Protein AF-0000000080771695 (afdb_homodimer)

Foldseek 3Di:
DQEEEEFEEPQFPDLQVVLQVLLCVVCVVVPYHYQYWYAGDVGIDSDDDLVSLVPGQEYEYQYDDDDPPPVSNVVHHYHYDHSVCSVVPVPVVVVVD/DQEEEEFEEPQFPDLQVVLQVLLCVVCVVVPYHYQYWYAGDVGIDSDDDLVSLVPGQEYEYQYDDDDPPPVSCVVHHYDYDHSVCSVVPVPVVVVVD

Organism: Chromobacterium violaceum (strain ATCC 12472 / DSM 30191 / JCM 1249 / CCUG 213 / NBRC 12614 / NCIMB 9131 / NCTC 9757 / MK) (NCBI:txid243365)

Solvent-accessible surface area (backbone atoms only — not comparable to full-atom values): 10270 Å² total; per-residue (Å²): 94,35,35,35,31,40,22,21,35,87,76,17,53,65,64,17,52,49,34,41,52,45,47,40,53,52,28,47,74,73,62,31,49,57,48,59,21,37,44,35,68,92,38,78,40,65,71,76,46,72,67,55,60,69,67,30,71,35,37,37,38,32,30,68,53,92,69,85,73,61,74,80,46,62,88,37,45,36,40,34,34,40,39,63,52,42,68,73,37,43,67,61,53,59,72,52,104,93,36,36,36,31,38,20,21,35,86,76,18,52,67,66,17,52,50,36,41,52,46,46,41,54,52,28,47,74,73,62,30,49,58,47,58,20,35,43,35,69,92,39,77,42,65,72,76,46,73,67,55,60,69,67,30,69,35,36,38,36,33,29,67,52,91,68,86,72,60,74,79,46,60,88,38,45,34,40,34,34,40,40,65,51,43,68,72,36,41,67,63,53,60,72,52,106

Radius of gyration: 16.49 Å; Cα contacts (8 Å, |Δi|>4): 397; chains: 2; bounding box: 30×45×38 Å

Sequence (194 aa):
MKVVAITACPTGIAHTYMAAEKLESTGRRLGHDVKVETQGAIGIENELSSRDIQAADVVLLAVDIAIEGEERFEDKRVVRVPIQNVLKDANAVFALLMKVVAITACPTGIAHTYMAAEKLESTGRRLGHDVKVETQGAIGIENELSSRDIQAADVVLLAVDIAIEGEERFEDKRVVRVPIQNVLKDANAVFALL

InterPro domains:
  IPR003353 Phosphotransferase system, fructose-specific IIB subunit [TIGR00829] (4-88)
  IPR003353 Phosphotransferase system, fructose-specific IIB subunit [cd05569] (3-95)
  IPR003501 Phosphotransferase system, EIIB component, type 2/3 [PF02302] (5-94)
  IPR013011 Phosphotransferase system, EIIB component, type 2 [PS51099] (1-97)
  IPR036095 PTS system IIB component-like superfamily [SSF52794] (2-94)
  IPR050864 Bacterial PTS System Sugar Transport Components [PTHR30505] (2-94)

Nearest PDB structures (foldseek):
  2r48-assembly1_A  TM=9.515E-01  e=1.348E-11  Bacillus subtilis subsp. subtilis str. 168
  2m1z-assembly1_A  TM=9.338E-01  e=6.910E-12  Listeria monocytogenes EGD-e
  5dle-assembly1_D  TM=9.623E-01  e=5.487E-11  Borreliella burgdorferi B31
  2kyr-assembly1_A  TM=9.405E-01  e=2.812E-11  Escherichia coli K-12
  4tn5-assembly1_B  TM=9.540E-01  e=1.827E-10  Escherichia coli K-12

Secondary structure (DSSP, 8-state):
-EEEEEEE-SSSSHHHHHHHHHHHHHHHHHT-EEEEEEEETTEEESPPPHHHHHH-SEEEEEESS--TTGGGGTTS-EEEE-HHHHHHHHHHHHHT-/-EEEEEEE-SSSSHHHHHHHHHHHHHHHHHT-EEEEEEEETTEEESPPPHHHHHH-SEEEEEESS--TTGGGGTTS-EEEE-HHHHHHHHHHHHHT-

pLDDT: mean 97.35, std 1.88, range [91.69, 98.94]

Structure (mmCIF, N/CA/C/O backbone):
data_AF-0000000080771695-model_v1
#
loop_
_entity.id
_entity.type
_entity.pdbx_description
1 polymer 'protein-N(pi)-phosphohistidine--D-fructose phosphotransferase'
#
loop_
_atom_site.group_PDB
_atom_site.id
_atom_site.type_symbol
_atom_site.label_atom_id
_atom_site.label_alt_id
_atom_site.label_comp_id
_atom_site.label_asym_id
_atom_site.label_entity_id
_atom_site.label_seq_id
_atom_site.pdbx_PDB_ins_code
_atom_site.Cartn_x
_atom_site.Cartn_y
_atom_site.Cartn_z
_atom_site.occupancy
_atom_site.B_iso_or_equiv
_atom_site.auth_seq_id
_atom_site.auth_comp_id
_atom_site.auth_asym_id
_atom_site.auth_atom_id
_atom_site.pdbx_PDB_model_num
ATOM 1 N N . MET A 1 1 ? -13.078 -8.188 -8.664 1 96.12 1 MET A N 1
ATOM 2 C CA . MET A 1 1 ? -12.016 -7.262 -9.047 1 96.12 1 MET A CA 1
ATOM 3 C C . MET A 1 1 ? -10.852 -8.008 -9.688 1 96.12 1 MET A C 1
ATOM 5 O O . MET A 1 1 ? -10.758 -9.227 -9.586 1 96.12 1 MET A O 1
ATOM 9 N N . LYS A 1 2 ? -10.07 -7.16 -10.398 1 98.56 2 LYS A N 1
ATOM 10 C CA . LYS A 1 2 ? -8.797 -7.672 -10.906 1 98.56 2 LYS A CA 1
ATOM 11 C C . LYS A 1 2 ? -7.641 -7.266 -10 1 98.56 2 LYS A C 1
ATOM 13 O O . LYS A 1 2 ? -7.355 -6.078 -9.844 1 98.56 2 LYS A O 1
ATOM 18 N N . VAL A 1 3 ? -6.992 -8.32 -9.445 1 98.75 3 VAL A N 1
ATOM 19 C CA . VAL A 1 3 ? -5.898 -8.094 -8.508 1 98.75 3 VAL A CA 1
ATOM 20 C C . VAL A 1 3 ? -4.605 -8.672 -9.078 1 98.75 3 VAL A C 1
ATOM 22 O O . VAL A 1 3 ? -4.57 -9.82 -9.516 1 98.75 3 VAL A O 1
ATOM 25 N N . VAL A 1 4 ? -3.592 -7.863 -9.094 1 98.94 4 VAL A N 1
ATOM 26 C CA . VAL A 1 4 ? -2.26 -8.422 -9.312 1 98.94 4 VAL A CA 1
ATOM 27 C C . VAL A 1 4 ? -1.442 -8.328 -8.023 1 98.94 4 VAL A C 1
ATOM 29 O O . VAL A 1 4 ? -1.598 -7.383 -7.25 1 98.94 4 VAL A O 1
ATOM 32 N N . ALA A 1 5 ? -0.57 -9.367 -7.867 1 98.94 5 ALA A N 1
ATOM 33 C CA . ALA A 1 5 ? 0.145 -9.43 -6.594 1 98.94 5 ALA A CA 1
ATOM 34 C C . ALA A 1 5 ? 1.594 -9.859 -6.797 1 98.94 5 ALA A C 1
ATOM 36 O O . ALA A 1 5 ? 1.914 -10.531 -7.781 1 98.94 5 ALA A O 1
ATOM 37 N N . ILE A 1 6 ? 2.434 -9.383 -5.879 1 98.88 6 ILE A N 1
ATOM 38 C CA . ILE A 1 6 ? 3.777 -9.93 -5.73 1 98.88 6 ILE A CA 1
ATOM 39 C C . ILE A 1 6 ? 3.936 -10.539 -4.34 1 98.88 6 ILE A C 1
ATOM 41 O O . ILE A 1 6 ? 3.51 -9.953 -3.344 1 98.88 6 ILE A O 1
ATOM 45 N N . THR A 1 7 ? 4.48 -11.734 -4.301 1 98.81 7 THR A N 1
ATOM 46 C CA . THR A 1 7 ? 4.859 -12.352 -3.033 1 98.81 7 THR A CA 1
ATOM 47 C C . THR A 1 7 ? 6.367 -12.562 -2.965 1 98.81 7 THR A C 1
ATOM 49 O O . THR A 1 7 ? 6.988 -12.961 -3.951 1 98.81 7 THR A O 1
ATOM 52 N N . ALA A 1 8 ? 6.949 -12.203 -1.873 1 98.19 8 ALA A N 1
ATOM 53 C CA . ALA A 1 8 ? 8.391 -12.336 -1.681 1 98.19 8 ALA A CA 1
ATOM 54 C C . ALA A 1 8 ? 8.742 -12.422 -0.198 1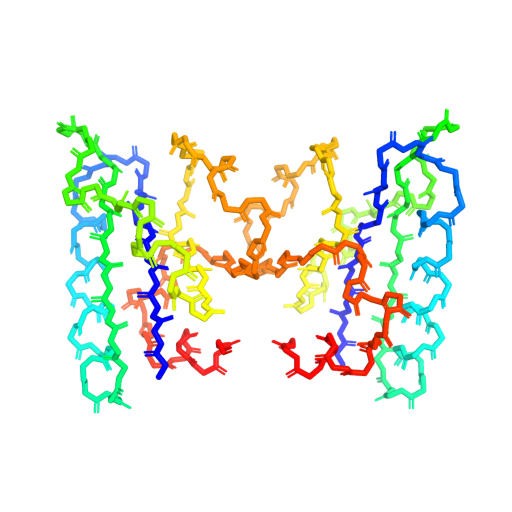 98.19 8 ALA A C 1
ATOM 56 O O . ALA A 1 8 ? 8.453 -11.5 0.57 1 98.19 8 ALA A O 1
ATOM 57 N N . CYS A 1 9 ? 9.391 -13.492 0.195 1 96.88 9 CYS A N 1
ATOM 58 C CA . CYS A 1 9 ? 9.875 -13.617 1.563 1 96.88 9 CYS A CA 1
ATOM 59 C C . CYS A 1 9 ? 11.398 -13.555 1.606 1 96.88 9 CYS A C 1
ATOM 61 O O . CYS A 1 9 ? 12.062 -13.672 0.573 1 96.88 9 CYS A O 1
ATOM 63 N N . PRO A 1 10 ? 11.969 -13.438 2.781 1 94 10 PRO A N 1
ATOM 64 C CA . PRO A 1 10 ? 13.414 -13.234 2.887 1 94 10 PRO A CA 1
ATOM 65 C C . PRO A 1 10 ? 14.211 -14.414 2.34 1 94 10 PRO A C 1
ATOM 67 O O . PRO A 1 10 ? 15.258 -14.227 1.706 1 94 10 PRO A O 1
ATOM 70 N N . THR A 1 11 ? 13.695 -15.57 2.531 1 94.38 11 THR A N 1
ATOM 71 C CA . THR A 1 11 ? 14.461 -16.734 2.105 1 94.38 11 THR A CA 1
ATOM 72 C C . THR A 1 11 ? 14.102 -17.141 0.678 1 94.38 11 THR A C 1
ATOM 74 O O . THR A 1 11 ? 14.805 -17.922 0.046 1 94.38 11 THR A O 1
ATOM 77 N N . GLY A 1 12 ? 13.062 -16.594 0.202 1 92.12 12 GLY A N 1
ATOM 78 C CA . GLY A 1 12 ? 12.633 -16.812 -1.17 1 92.12 12 GLY A CA 1
ATOM 79 C C . GLY A 1 12 ? 12.227 -18.234 -1.457 1 92.12 12 GLY A C 1
ATOM 80 O O . GLY A 1 12 ? 12.273 -18.688 -2.604 1 92.12 12 GLY A O 1
ATOM 81 N N . ILE A 1 13 ? 11.727 -18.984 -0.527 1 92.81 13 ILE A N 1
ATOM 82 C CA . ILE A 1 13 ? 11.445 -20.406 -0.741 1 92.81 13 ILE A CA 1
ATOM 83 C C . ILE A 1 13 ? 9.977 -20.703 -0.428 1 92.81 13 ILE A C 1
ATOM 85 O O . ILE A 1 13 ? 9.102 -20.5 -1.275 1 92.81 13 ILE A O 1
ATOM 89 N N . ALA A 1 14 ? 9.664 -21.094 0.784 1 94.62 14 ALA A N 1
ATOM 90 C CA . ALA A 1 14 ? 8.383 -21.703 1.127 1 94.62 14 ALA A CA 1
ATOM 91 C C . ALA A 1 14 ? 7.281 -20.656 1.245 1 94.62 14 ALA A C 1
ATOM 93 O O . ALA A 1 14 ? 6.254 -20.75 0.569 1 94.62 14 ALA A O 1
ATOM 94 N N . HIS A 1 15 ? 7.488 -19.578 1.957 1 97.62 15 HIS A N 1
ATOM 95 C CA . HIS A 1 15 ? 6.406 -18.641 2.24 1 97.62 15 HIS A CA 1
ATOM 96 C C . HIS A 1 15 ? 6.004 -17.875 0.989 1 97.62 15 HIS A C 1
ATOM 98 O O . HIS A 1 15 ? 4.832 -17.531 0.815 1 97.62 15 HIS A O 1
ATOM 104 N N . THR A 1 16 ? 7.031 -17.641 0.092 1 98.19 16 THR A N 1
ATOM 105 C CA . THR A 1 16 ? 6.762 -16.969 -1.171 1 98.19 16 THR A CA 1
ATOM 106 C C . THR A 1 16 ? 5.723 -17.734 -1.984 1 98.19 16 THR A C 1
ATOM 108 O O . THR A 1 16 ? 4.703 -17.156 -2.387 1 98.19 16 THR A O 1
ATOM 111 N N . TYR A 1 17 ? 5.887 -19.016 -2.062 1 97.81 17 TYR A N 1
ATOM 112 C CA . TYR A 1 17 ? 5.039 -19.828 -2.92 1 97.81 17 TYR A CA 1
ATOM 113 C C . TYR A 1 17 ? 3.734 -20.188 -2.217 1 97.81 17 TYR A C 1
ATOM 115 O O . TYR A 1 17 ? 2.676 -20.25 -2.848 1 97.81 17 TYR A O 1
ATOM 123 N N . MET A 1 18 ? 3.826 -20.328 -0.95 1 98.44 18 MET A N 1
ATOM 124 C CA . MET A 1 18 ? 2.623 -20.594 -0.168 1 98.44 18 MET A CA 1
ATOM 125 C C . MET A 1 18 ? 1.66 -19.422 -0.218 1 98.44 18 MET A C 1
ATOM 127 O O . MET A 1 18 ? 0.453 -19.594 -0.383 1 98.44 18 MET A O 1
ATOM 131 N N . ALA A 1 19 ? 2.232 -18.297 -0.052 1 98.69 19 ALA A N 1
ATOM 132 C CA . ALA A 1 19 ? 1.397 -17.109 -0.092 1 98.69 19 ALA A CA 1
ATOM 133 C C . ALA A 1 19 ? 0.759 -16.922 -1.466 1 98.69 19 ALA A C 1
ATOM 135 O O . ALA A 1 19 ? -0.414 -16.562 -1.57 1 98.69 19 ALA A O 1
ATOM 136 N N . ALA A 1 20 ? 1.511 -17.203 -2.506 1 98.62 20 ALA A N 1
ATOM 137 C CA . ALA A 1 20 ? 0.976 -17.109 -3.861 1 98.62 20 ALA A CA 1
ATOM 138 C C . ALA A 1 20 ? -0.215 -18.031 -4.055 1 98.62 20 ALA A C 1
ATOM 140 O O . ALA A 1 20 ? -1.272 -17.609 -4.527 1 98.62 20 ALA A O 1
ATOM 141 N N . GLU A 1 21 ? -0.066 -19.234 -3.639 1 98.56 21 GLU A N 1
ATOM 142 C CA . GLU A 1 21 ? -1.133 -20.219 -3.768 1 98.56 21 GLU A CA 1
ATOM 143 C C . GLU A 1 21 ? -2.365 -19.812 -2.967 1 98.56 21 GLU A C 1
ATOM 145 O O . GLU A 1 21 ? -3.492 -19.906 -3.455 1 98.56 21 GLU A O 1
ATOM 150 N N . LYS A 1 22 ? -2.078 -19.344 -1.822 1 98.75 22 LYS A N 1
ATOM 151 C CA . LYS A 1 22 ? -3.17 -18.953 -0.941 1 98.75 22 LYS A CA 1
ATOM 152 C C . LYS A 1 22 ? -3.928 -17.75 -1.515 1 98.75 22 LYS A C 1
ATOM 154 O O . LYS A 1 22 ? -5.156 -17.703 -1.463 1 98.75 22 LYS A O 1
ATOM 159 N N . LEU A 1 23 ? -3.268 -16.781 -2.064 1 98.81 23 LEU A N 1
ATOM 160 C CA . LEU A 1 23 ? -3.914 -15.633 -2.682 1 98.81 23 LEU A CA 1
ATOM 161 C C . LEU A 1 23 ? -4.746 -16.062 -3.887 1 98.81 23 LEU A C 1
ATOM 163 O O . LEU A 1 23 ? -5.883 -15.609 -4.055 1 98.81 23 LEU A O 1
ATOM 167 N N . GLU A 1 24 ? -4.191 -16.922 -4.68 1 98.69 24 GLU A N 1
ATOM 168 C CA . GLU A 1 24 ? -4.902 -17.359 -5.879 1 98.69 24 GLU A CA 1
ATOM 169 C C . GLU A 1 24 ? -6.152 -18.172 -5.52 1 98.69 24 GLU A C 1
ATOM 171 O O . GLU A 1 24 ? -7.23 -17.906 -6.059 1 98.69 24 GLU A O 1
ATOM 176 N N . SER A 1 25 ? -6.004 -19.047 -4.625 1 98.62 25 SER A N 1
ATOM 177 C CA . SER A 1 25 ? -7.133 -19.891 -4.258 1 98.62 25 SER A CA 1
ATOM 178 C C . SER A 1 25 ? -8.227 -19.094 -3.561 1 98.62 25 SER A C 1
ATOM 180 O O . SER A 1 25 ? -9.406 -19.219 -3.9 1 98.62 25 SER A O 1
ATOM 182 N N . THR A 1 26 ? -7.816 -18.266 -2.594 1 98.75 26 THR A N 1
ATOM 183 C CA . THR A 1 26 ? -8.789 -17.469 -1.871 1 98.75 26 THR A CA 1
ATOM 184 C C . THR A 1 26 ? -9.445 -16.438 -2.801 1 98.75 26 THR A C 1
ATOM 186 O O . THR A 1 26 ? -10.656 -16.234 -2.75 1 98.75 26 THR A O 1
ATOM 189 N N . GLY A 1 27 ? -8.617 -15.781 -3.656 1 98.56 27 GLY A N 1
ATOM 190 C CA . GLY A 1 27 ? -9.164 -14.836 -4.617 1 98.56 27 GLY A CA 1
ATOM 191 C C . GLY A 1 27 ? -10.219 -15.445 -5.52 1 98.56 27 GLY A C 1
ATOM 192 O O . GLY A 1 27 ? -11.297 -14.867 -5.711 1 98.56 27 GLY A O 1
ATOM 193 N N . ARG A 1 28 ? -9.906 -16.641 -5.949 1 98.06 28 ARG A N 1
ATOM 194 C CA . ARG A 1 28 ? -10.859 -17.359 -6.797 1 98.06 28 ARG A CA 1
ATOM 195 C C . ARG A 1 28 ? -12.156 -17.641 -6.043 1 98.06 28 ARG A C 1
ATOM 197 O O . ARG A 1 28 ? -13.242 -17.422 -6.566 1 98.06 28 ARG A O 1
ATOM 204 N N . ARG A 1 29 ? -12.047 -18.047 -4.898 1 98.44 29 ARG A N 1
ATOM 205 C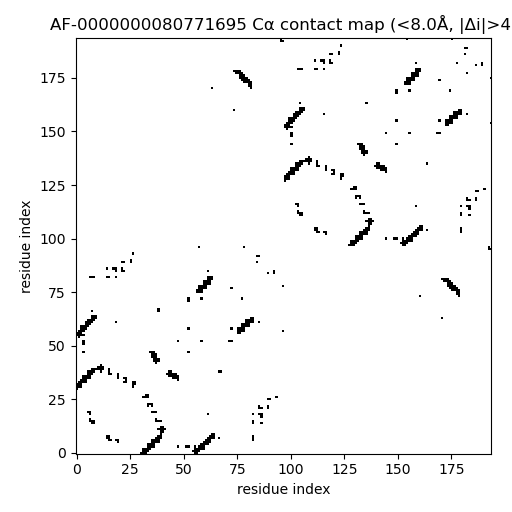 CA . ARG A 1 29 ? -13.203 -18.375 -4.074 1 98.44 29 ARG A CA 1
ATOM 206 C C . ARG A 1 29 ? -14.078 -17.141 -3.842 1 98.44 29 ARG A C 1
ATOM 208 O O . ARG A 1 29 ? -15.305 -17.25 -3.803 1 98.44 29 ARG A O 1
ATOM 215 N N . LEU A 1 30 ? -13.445 -16.062 -3.719 1 98.38 30 LEU A N 1
ATOM 216 C CA . LEU A 1 30 ? -14.148 -14.82 -3.426 1 98.38 30 LEU A CA 1
ATOM 217 C C . LEU A 1 30 ? -14.641 -14.164 -4.707 1 98.38 30 LEU A C 1
ATOM 219 O O . LEU A 1 30 ? -15.297 -13.117 -4.664 1 98.38 30 LEU A O 1
ATOM 223 N N . GLY A 1 31 ? -14.266 -14.68 -5.82 1 98.31 31 GLY A N 1
ATOM 224 C CA . GLY A 1 31 ? -14.75 -14.188 -7.098 1 98.31 31 GLY A CA 1
ATOM 225 C C . GLY A 1 31 ? -13.844 -13.133 -7.715 1 98.31 31 GLY A C 1
ATOM 226 O O . GLY A 1 31 ? -14.289 -12.336 -8.539 1 98.31 31 GLY A O 1
ATOM 227 N N . HIS A 1 32 ? -12.594 -13.109 -7.34 1 98.62 32 HIS A N 1
ATOM 228 C CA . HIS A 1 32 ? -11.633 -12.164 -7.902 1 98.62 32 HIS A CA 1
ATOM 229 C C . HIS A 1 32 ? -10.766 -12.836 -8.961 1 98.62 32 HIS A C 1
ATOM 231 O O . HIS A 1 32 ? -10.555 -14.055 -8.922 1 98.62 32 HIS A O 1
ATOM 237 N N . ASP A 1 33 ? -10.359 -12.023 -9.898 1 98.5 33 ASP A N 1
ATOM 238 C CA . ASP A 1 33 ? -9.297 -12.438 -10.812 1 98.5 33 ASP A CA 1
ATOM 239 C C . ASP A 1 33 ? -7.926 -12.062 -10.258 1 98.5 33 ASP A C 1
ATOM 241 O O . ASP A 1 33 ? -7.594 -10.875 -10.18 1 98.5 33 ASP A O 1
ATOM 245 N N . VAL A 1 34 ? -7.109 -13.094 -9.883 1 98.75 34 VAL A N 1
ATOM 246 C CA . VAL A 1 34 ? -5.855 -12.82 -9.188 1 98.75 34 VAL A CA 1
ATOM 247 C C . VAL A 1 34 ? -4.688 -13.391 -9.984 1 98.75 34 VAL A C 1
ATOM 249 O O . VAL A 1 34 ? -4.703 -14.562 -10.367 1 98.75 34 VAL A O 1
ATOM 252 N N . LYS A 1 35 ? -3.697 -12.586 -10.266 1 98.88 35 LYS A N 1
ATOM 253 C CA . LYS A 1 35 ? -2.422 -13.023 -10.828 1 98.88 35 LYS A CA 1
ATOM 254 C C . LYS A 1 35 ? -1.265 -12.672 -9.891 1 98.88 35 LYS A C 1
ATOM 256 O O . LYS A 1 35 ? -1.141 -11.523 -9.453 1 98.88 35 LYS A O 1
ATOM 261 N N . VAL A 1 36 ? -0.449 -13.711 -9.664 1 98.88 36 VAL A N 1
ATOM 262 C CA . VAL A 1 36 ? 0.592 -13.492 -8.664 1 98.88 36 VAL A CA 1
ATOM 263 C C . VAL A 1 36 ? 1.967 -13.695 -9.305 1 98.88 36 VAL A C 1
ATOM 265 O O . VAL A 1 36 ? 2.248 -14.758 -9.859 1 98.88 36 VAL A O 1
ATOM 268 N N . GLU A 1 37 ? 2.781 -12.68 -9.289 1 98.88 37 GLU A N 1
ATOM 269 C CA . GLU A 1 37 ? 4.215 -12.766 -9.547 1 98.88 37 GLU A CA 1
ATOM 270 C C . GLU A 1 37 ? 4.98 -13.125 -8.273 1 98.88 37 GLU A C 1
ATOM 272 O O . GLU A 1 37 ? 4.777 -12.516 -7.227 1 98.88 37 GLU A O 1
ATOM 277 N N . THR A 1 38 ? 5.871 -14.141 -8.328 1 98.62 38 THR A N 1
ATOM 278 C CA . THR A 1 38 ? 6.691 -14.5 -7.176 1 98.62 38 THR A CA 1
ATOM 279 C C . THR A 1 38 ? 8.133 -14.047 -7.379 1 98.62 38 THR A C 1
ATOM 281 O O . THR A 1 38 ? 8.672 -14.141 -8.484 1 98.62 38 THR A O 1
ATOM 284 N N . GLN A 1 39 ? 8.742 -13.516 -6.391 1 98.19 39 GLN A N 1
ATOM 285 C CA . GLN A 1 39 ? 10.164 -13.195 -6.387 1 98.19 39 GLN A CA 1
ATOM 286 C C . GLN A 1 39 ? 10.883 -13.906 -5.242 1 98.19 39 GLN A C 1
ATOM 288 O O . GLN A 1 39 ? 10.656 -13.594 -4.07 1 98.19 39 GLN A O 1
ATOM 293 N N . GLY A 1 40 ? 11.703 -14.844 -5.594 1 95.12 40 GLY A N 1
ATOM 294 C CA . GLY A 1 40 ? 12.367 -15.656 -4.586 1 95.12 40 GLY A CA 1
ATOM 295 C C . GLY A 1 40 ? 13.734 -16.141 -5.023 1 95.12 40 GLY A C 1
ATOM 296 O O . GLY A 1 40 ? 14.422 -15.477 -5.793 1 95.12 40 GLY A O 1
ATOM 297 N N . ALA A 1 41 ? 14.109 -17.234 -4.414 1 92.88 41 ALA A N 1
ATOM 298 C CA . ALA A 1 41 ? 15.453 -17.781 -4.578 1 92.88 41 ALA A CA 1
ATOM 299 C C . ALA A 1 41 ? 15.727 -18.141 -6.031 1 92.88 41 ALA A C 1
ATOM 301 O O . ALA A 1 41 ? 16.859 -18.047 -6.5 1 92.88 41 ALA A O 1
ATOM 302 N N . ILE A 1 42 ? 14.781 -18.547 -6.734 1 92.56 42 ILE A N 1
ATOM 303 C CA . ILE A 1 42 ? 14.953 -18.969 -8.117 1 92.56 42 ILE A CA 1
ATOM 304 C C . ILE A 1 42 ? 14.781 -17.766 -9.055 1 92.56 42 ILE A C 1
ATOM 306 O O . ILE A 1 42 ? 14.891 -17.906 -10.273 1 92.56 42 ILE A O 1
ATOM 310 N N . GLY A 1 43 ? 14.5 -16.625 -8.508 1 96.12 43 GLY A N 1
ATOM 311 C CA . GLY A 1 43 ? 14.281 -15.43 -9.312 1 96.12 43 GLY A CA 1
ATOM 312 C C . GLY A 1 43 ? 12.82 -15.047 -9.43 1 96.12 43 GLY A C 1
ATOM 313 O O . GLY A 1 43 ? 12.039 -15.266 -8.5 1 96.12 43 GLY A O 1
ATOM 314 N N . ILE A 1 44 ? 12.5 -14.344 -10.547 1 97.69 44 ILE A N 1
ATOM 315 C CA . ILE A 1 44 ? 11.133 -13.898 -10.797 1 97.69 44 ILE A CA 1
ATOM 316 C C . ILE A 1 44 ? 10.383 -14.953 -11.602 1 97.69 44 ILE A C 1
ATOM 318 O O . ILE A 1 44 ? 10.852 -15.383 -12.656 1 97.69 44 ILE A O 1
ATOM 322 N N . GLU A 1 45 ? 9.273 -15.391 -11.07 1 97.81 45 GLU A N 1
ATOM 323 C CA . GLU A 1 45 ? 8.406 -16.312 -11.789 1 97.81 45 GLU A CA 1
ATOM 324 C C . GLU A 1 45 ? 7.012 -15.727 -11.984 1 97.81 45 GLU A C 1
ATOM 326 O O . GLU A 1 45 ? 6.527 -14.969 -11.133 1 97.81 45 GLU A O 1
ATOM 331 N N . ASN A 1 46 ? 6.293 -16.094 -13.133 1 98.19 46 ASN A N 1
ATOM 332 C CA . ASN A 1 46 ? 4.965 -15.609 -13.492 1 98.19 46 ASN A CA 1
ATOM 333 C C . ASN A 1 46 ? 4.918 -14.078 -13.516 1 98.19 46 ASN A C 1
ATOM 335 O O . ASN A 1 46 ? 4.012 -13.477 -12.938 1 98.19 46 ASN A O 1
ATOM 339 N N . GLU A 1 47 ? 5.926 -13.523 -14.125 1 98.56 47 GLU A N 1
ATOM 340 C CA . GLU A 1 47 ? 6.07 -12.07 -14.172 1 98.56 47 GLU A CA 1
ATOM 341 C C . GLU A 1 47 ? 4.809 -11.406 -14.719 1 98.56 47 GLU A C 1
ATOM 343 O O . GLU A 1 47 ? 4.254 -11.844 -15.727 1 98.56 47 GLU A O 1
ATOM 348 N N . LEU A 1 48 ? 4.363 -10.359 -14.016 1 98.75 48 LEU A N 1
ATOM 349 C CA . LEU A 1 48 ? 3.195 -9.594 -14.445 1 98.75 48 LEU A CA 1
ATOM 350 C C . LEU A 1 48 ? 3.506 -8.789 -15.703 1 98.75 48 LEU A C 1
ATOM 352 O O . LEU A 1 48 ? 4.527 -8.102 -15.766 1 98.75 48 LEU A O 1
ATOM 356 N N . SER A 1 49 ? 2.625 -8.875 -16.656 1 98.44 49 SER A N 1
ATOM 357 C CA . SER A 1 49 ? 2.787 -8.07 -17.859 1 98.44 49 SER A CA 1
ATOM 358 C C . SER A 1 49 ? 2.246 -6.66 -17.656 1 98.44 49 SER A C 1
ATOM 360 O O . SER A 1 49 ? 1.482 -6.406 -16.734 1 98.44 49 SER A O 1
ATOM 362 N N . SER A 1 50 ? 2.693 -5.789 -18.594 1 98 50 SER A N 1
ATOM 363 C CA . SER A 1 50 ? 2.15 -4.438 -18.562 1 98 50 SER A CA 1
ATOM 364 C C . SER A 1 50 ? 0.633 -4.445 -18.719 1 98 50 SER A C 1
ATOM 366 O O . SER A 1 50 ? -0.059 -3.619 -18.109 1 98 50 SER A O 1
ATOM 368 N N . ARG A 1 51 ? 0.088 -5.348 -19.5 1 98.38 51 ARG A N 1
ATOM 369 C CA . ARG A 1 51 ? -1.353 -5.473 -19.703 1 98.38 51 ARG A CA 1
ATOM 370 C C . ARG A 1 51 ? -2.045 -5.883 -18.406 1 98.38 51 ARG A C 1
ATOM 372 O O . ARG A 1 51 ? -3.096 -5.344 -18.047 1 98.38 51 ARG A O 1
ATOM 379 N N . ASP A 1 52 ? -1.474 -6.828 -17.672 1 98.44 52 ASP A N 1
ATOM 380 C CA . ASP A 1 52 ? -2.018 -7.25 -16.391 1 98.44 52 ASP A CA 1
ATOM 381 C C . ASP A 1 52 ? -2.111 -6.074 -15.422 1 98.44 52 ASP A C 1
ATOM 383 O O . ASP A 1 52 ? -3.148 -5.859 -14.789 1 98.44 52 ASP A O 1
ATOM 387 N N . ILE A 1 53 ? -1.009 -5.344 -15.312 1 98.56 53 ILE A N 1
ATOM 388 C CA . ILE A 1 53 ? -0.887 -4.25 -14.359 1 98.56 53 ILE A CA 1
ATOM 389 C C . ILE A 1 53 ? -1.872 -3.141 -14.719 1 98.56 53 ILE A C 1
ATOM 391 O O . ILE A 1 53 ? -2.564 -2.611 -13.844 1 98.56 53 ILE A O 1
ATOM 395 N N . GLN A 1 54 ? -1.968 -2.854 -16 1 97.88 54 GLN A N 1
ATOM 396 C CA . GLN A 1 54 ? -2.877 -1.801 -16.438 1 97.88 54 GLN A CA 1
ATOM 397 C C . GLN A 1 54 ? -4.328 -2.17 -16.156 1 97.88 54 GLN A C 1
ATOM 399 O O . GLN A 1 54 ? -5.129 -1.312 -15.766 1 97.88 54 GLN A O 1
ATOM 404 N N . ALA A 1 55 ? -4.68 -3.371 -16.297 1 98.19 55 ALA A N 1
ATOM 405 C CA . ALA A 1 55 ? -6.055 -3.836 -16.141 1 98.19 55 ALA A CA 1
ATOM 406 C C . ALA A 1 55 ? -6.41 -4.023 -14.672 1 98.19 55 ALA A C 1
ATOM 408 O O . ALA A 1 55 ? -7.586 -4.16 -14.328 1 98.19 55 ALA A O 1
ATOM 409 N N . ALA A 1 56 ? -5.422 -4.07 -13.812 1 98.5 56 ALA A N 1
ATOM 410 C CA . ALA A 1 56 ? -5.648 -4.383 -12.406 1 98.5 56 ALA A CA 1
ATOM 411 C C . ALA A 1 56 ? -6.34 -3.227 -11.695 1 98.5 56 ALA A C 1
ATOM 413 O O . ALA A 1 56 ? -6.016 -2.061 -11.93 1 98.5 56 ALA A O 1
ATOM 414 N N . ASP A 1 57 ? -7.262 -3.592 -10.797 1 98 57 ASP A N 1
ATOM 415 C CA . ASP A 1 57 ? -7.906 -2.615 -9.922 1 98 57 ASP A CA 1
ATOM 416 C C . ASP A 1 57 ? -7 -2.248 -8.75 1 98 57 ASP A C 1
ATOM 418 O O . ASP A 1 57 ? -7.062 -1.128 -8.234 1 98 57 ASP A O 1
ATOM 422 N N . VAL A 1 58 ? -6.223 -3.182 -8.359 1 98.38 58 VAL A N 1
ATOM 423 C CA . VAL A 1 58 ? -5.352 -2.986 -7.203 1 98.38 58 VAL A CA 1
ATOM 424 C C . VAL A 1 58 ? -4.121 -3.883 -7.328 1 98.38 58 VAL A C 1
ATOM 426 O O . VAL A 1 58 ? -4.199 -4.98 -7.887 1 98.38 58 VAL A O 1
ATOM 429 N N . VAL A 1 59 ? -2.996 -3.361 -6.82 1 98.81 59 VAL A N 1
ATOM 430 C CA . VAL A 1 59 ? -1.766 -4.133 -6.668 1 98.81 59 VAL A CA 1
ATOM 431 C C . VAL A 1 59 ? -1.574 -4.512 -5.203 1 98.81 59 VAL A C 1
ATOM 433 O O . VAL A 1 59 ? -1.59 -3.648 -4.324 1 98.81 59 VAL A O 1
ATOM 436 N N . LEU A 1 60 ? -1.445 -5.801 -4.957 1 98.88 60 LEU A N 1
ATOM 437 C CA . LEU A 1 60 ? -1.177 -6.289 -3.611 1 98.88 60 LEU A CA 1
ATOM 438 C C . LEU A 1 60 ? 0.272 -6.746 -3.479 1 98.88 60 LEU A C 1
ATOM 440 O O . LEU A 1 60 ? 0.688 -7.707 -4.133 1 98.88 60 LEU A O 1
ATOM 444 N N . LEU A 1 61 ? 0.99 -6.016 -2.688 1 98.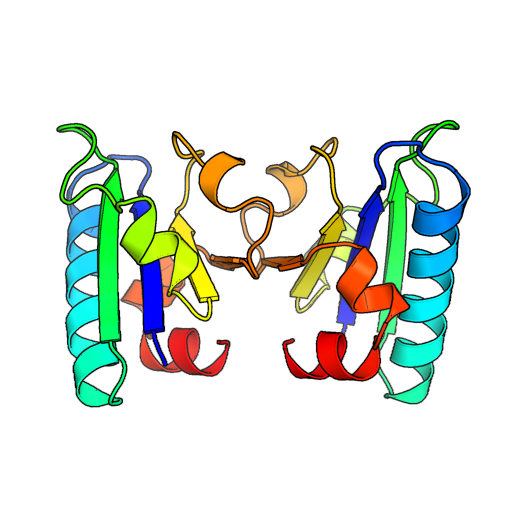69 61 LEU A N 1
ATOM 445 C CA . LEU A 1 61 ? 2.346 -6.449 -2.365 1 98.69 61 LEU A CA 1
ATOM 446 C C . LEU A 1 61 ? 2.383 -7.16 -1.017 1 98.69 61 LEU A C 1
ATOM 448 O O . LEU A 1 61 ? 2.361 -6.512 0.032 1 98.69 61 LEU A O 1
ATOM 452 N N . ALA A 1 62 ? 2.43 -8.484 -1.083 1 98.62 62 ALA A N 1
ATOM 453 C CA . ALA A 1 62 ? 2.617 -9.312 0.107 1 98.62 62 ALA A CA 1
ATOM 454 C C . ALA A 1 62 ? 4.078 -9.727 0.261 1 98.62 62 ALA A C 1
ATOM 456 O O . ALA A 1 62 ? 4.449 -10.852 -0.1 1 98.62 62 ALA A O 1
ATOM 457 N N . VAL A 1 63 ? 4.84 -8.852 0.844 1 98.06 63 VAL A N 1
ATOM 458 C CA . VAL A 1 63 ? 6.289 -9.008 0.749 1 98.06 63 VAL A CA 1
ATOM 459 C C . VAL A 1 63 ? 6.938 -8.617 2.074 1 98.06 63 VAL A C 1
ATOM 461 O O . VAL A 1 63 ? 6.434 -7.75 2.789 1 98.06 63 VAL A O 1
ATOM 464 N N . ASP A 1 64 ? 8.07 -9.258 2.297 1 95.88 64 ASP A N 1
ATOM 465 C CA . ASP A 1 64 ? 8.836 -8.945 3.498 1 95.88 64 ASP A CA 1
ATOM 466 C C . ASP A 1 64 ? 10.195 -8.344 3.139 1 95.88 64 ASP A C 1
ATOM 468 O O . ASP A 1 64 ? 11 -8.031 4.023 1 95.88 64 ASP A O 1
ATOM 472 N N . ILE A 1 65 ? 10.461 -8.203 1.842 1 94.31 65 ILE A N 1
ATOM 473 C CA . ILE A 1 65 ? 11.711 -7.645 1.354 1 94.31 65 ILE A CA 1
ATOM 474 C C . ILE A 1 65 ? 11.438 -6.715 0.173 1 94.31 65 ILE A C 1
ATOM 476 O O . ILE A 1 65 ? 10.344 -6.723 -0.389 1 94.31 65 ILE A O 1
ATOM 480 N N . ALA A 1 66 ? 12.469 -5.949 -0.131 1 92.81 66 ALA A N 1
ATOM 481 C CA . ALA A 1 66 ? 12.344 -5.117 -1.325 1 92.81 66 ALA A CA 1
ATOM 482 C C . ALA A 1 66 ? 12.195 -5.973 -2.578 1 92.81 66 ALA A C 1
ATOM 484 O O . ALA A 1 66 ? 12.828 -7.023 -2.701 1 92.81 66 ALA A O 1
ATOM 485 N N . ILE A 1 67 ? 11.344 -5.438 -3.453 1 95.31 67 ILE A N 1
ATOM 486 C CA . ILE A 1 67 ? 11.117 -6.215 -4.668 1 95.31 67 ILE A CA 1
ATOM 487 C C . ILE A 1 67 ? 11.688 -5.465 -5.871 1 95.31 67 ILE A C 1
ATOM 489 O O . ILE A 1 67 ? 11.891 -4.25 -5.812 1 95.31 67 ILE A O 1
ATOM 493 N N . GLU A 1 68 ? 11.953 -6.285 -6.867 1 95.88 68 GLU A N 1
ATOM 494 C CA . GLU A 1 68 ? 12.375 -5.711 -8.141 1 95.88 68 GLU A CA 1
ATOM 495 C C . GLU A 1 68 ? 11.18 -5.223 -8.953 1 95.88 68 GLU A C 1
ATOM 497 O O . GLU A 1 68 ? 10.141 -5.883 -8.992 1 95.88 68 GLU A O 1
ATOM 502 N N . GLY A 1 69 ? 11.375 -4.055 -9.602 1 96.31 69 GLY A N 1
ATOM 503 C CA . GLY A 1 69 ? 10.391 -3.578 -10.562 1 96.31 69 GLY A CA 1
ATOM 504 C C . GLY A 1 69 ? 9.172 -2.947 -9.906 1 96.31 69 GLY A C 1
ATOM 505 O O . GLY A 1 69 ? 8.078 -2.975 -10.469 1 96.31 69 GLY A O 1
ATOM 506 N N . GLU A 1 70 ? 9.312 -2.471 -8.68 1 95.81 70 GLU A N 1
ATOM 507 C CA . GLU A 1 70 ? 8.172 -1.872 -7.988 1 95.81 70 GLU A CA 1
ATOM 508 C C . GLU A 1 70 ? 7.695 -0.612 -8.711 1 95.81 70 GLU A C 1
ATOM 510 O O . GLU A 1 70 ? 6.531 -0.226 -8.586 1 95.81 70 GLU A O 1
ATOM 515 N N . GLU A 1 71 ? 8.555 0.038 -9.469 1 94.12 71 GLU A N 1
ATOM 516 C CA . GLU A 1 71 ? 8.234 1.271 -10.188 1 94.12 71 GLU A CA 1
ATOM 517 C C . GLU A 1 71 ? 7.121 1.044 -11.211 1 94.12 71 GLU A C 1
ATOM 519 O O . GLU A 1 71 ? 6.469 1.995 -11.641 1 94.12 71 GLU A O 1
ATOM 524 N N . ARG A 1 72 ? 6.859 -0.187 -11.555 1 96.81 72 ARG A N 1
ATOM 525 C CA . ARG A 1 72 ? 5.816 -0.523 -12.523 1 96.81 72 ARG A CA 1
ATOM 526 C C . ARG A 1 72 ? 4.434 -0.198 -11.969 1 96.81 72 ARG A C 1
ATOM 528 O O . ARG A 1 72 ? 3.463 -0.115 -12.727 1 96.81 72 ARG A O 1
ATOM 535 N N . PHE A 1 73 ? 4.387 0.05 -10.641 1 97.44 73 PHE A N 1
ATOM 536 C CA . PHE A 1 73 ? 3.082 0.195 -10.008 1 97.44 73 PHE A CA 1
ATOM 537 C C . PHE 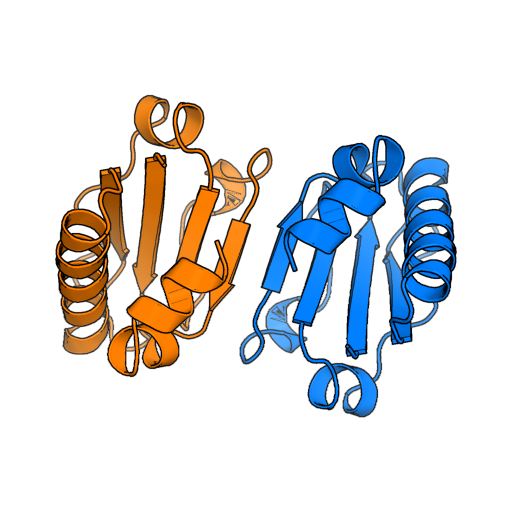A 1 73 ? 2.842 1.64 -9.586 1 97.44 73 PHE A C 1
ATOM 539 O O . PHE A 1 73 ? 1.943 1.919 -8.789 1 97.44 73 PHE A O 1
ATOM 546 N N . GLU A 1 74 ? 3.631 2.568 -10.047 1 92.81 74 GLU A N 1
ATOM 547 C CA . GLU A 1 74 ? 3.648 3.934 -9.531 1 92.81 74 GLU A CA 1
ATOM 548 C C . GLU A 1 74 ? 2.303 4.621 -9.75 1 92.81 74 GLU A C 1
ATOM 550 O O . GLU A 1 74 ? 1.907 5.484 -8.969 1 92.81 74 GLU A O 1
ATOM 555 N N . ASP A 1 75 ? 1.547 4.203 -10.766 1 93.56 75 ASP A N 1
ATOM 556 C CA . ASP A 1 75 ? 0.291 4.875 -11.086 1 93.56 75 ASP A CA 1
ATOM 557 C C . ASP A 1 75 ? -0.905 4.074 -10.578 1 93.56 75 ASP A C 1
ATOM 559 O O . ASP A 1 75 ? -2.043 4.324 -10.984 1 93.56 75 ASP A O 1
ATOM 563 N N . LYS A 1 76 ? -0.596 3.107 -9.773 1 96.69 76 LYS A N 1
ATOM 564 C CA . LYS A 1 76 ? -1.643 2.211 -9.297 1 96.69 76 LYS A CA 1
ATOM 565 C C . LYS A 1 76 ? -1.903 2.42 -7.805 1 96.69 76 LYS A C 1
ATOM 567 O O . LYS A 1 76 ? -1.056 2.959 -7.09 1 96.69 76 LYS A O 1
ATOM 572 N N . ARG A 1 77 ? -3.102 2.023 -7.355 1 96.88 77 ARG A N 1
ATOM 573 C CA . ARG A 1 77 ? -3.328 1.802 -5.93 1 96.88 77 ARG A CA 1
ATOM 574 C C . ARG A 1 77 ? -2.602 0.55 -5.449 1 96.88 77 ARG A C 1
ATOM 576 O O . ARG A 1 77 ? -2.809 -0.54 -5.984 1 96.88 77 ARG A O 1
ATOM 583 N N . VAL A 1 78 ? -1.763 0.718 -4.469 1 98.31 78 VAL A N 1
ATOM 584 C CA . VAL A 1 78 ? -0.958 -0.391 -3.967 1 98.31 78 VAL A CA 1
ATOM 585 C C . VAL A 1 78 ? -1.27 -0.629 -2.492 1 98.31 78 VAL A C 1
ATOM 587 O O . VAL A 1 78 ? -1.325 0.317 -1.702 1 98.31 78 VAL A O 1
ATOM 590 N N . VAL A 1 79 ? -1.538 -1.854 -2.154 1 98.56 79 VAL A N 1
ATOM 591 C CA . VAL A 1 79 ? -1.639 -2.285 -0.764 1 98.56 79 VAL A CA 1
ATOM 592 C C . VAL A 1 79 ? -0.477 -3.217 -0.425 1 98.56 79 VAL A C 1
ATOM 594 O O . VAL A 1 79 ? 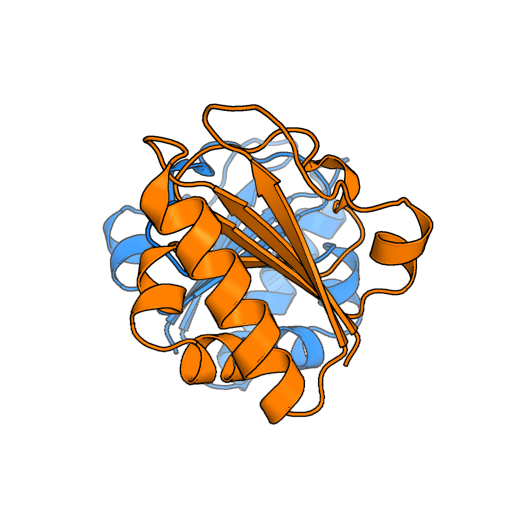-0.237 -4.199 -1.13 1 98.56 79 VAL A O 1
ATOM 597 N N . ARG A 1 80 ? 0.242 -2.857 0.547 1 98.25 80 ARG A N 1
ATOM 598 C CA . ARG A 1 80 ? 1.369 -3.672 0.99 1 98.25 80 ARG A CA 1
ATOM 599 C C . ARG A 1 80 ? 1.12 -4.238 2.383 1 98.25 80 ARG A C 1
ATOM 601 O O . ARG A 1 80 ? 0.725 -3.51 3.295 1 98.25 80 ARG A O 1
ATOM 608 N N . VAL A 1 81 ? 1.333 -5.516 2.531 1 98.25 81 VAL A N 1
ATOM 609 C CA . VAL A 1 81 ? 1.207 -6.188 3.82 1 98.25 81 VAL A CA 1
ATOM 610 C C . VAL A 1 81 ? 2.361 -7.168 4.008 1 98.25 81 VAL A C 1
ATOM 612 O O . VAL A 1 81 ? 2.914 -7.68 3.029 1 98.25 81 VAL A O 1
ATOM 615 N N . PRO A 1 82 ? 2.715 -7.453 5.297 1 97.19 82 PRO A N 1
ATOM 616 C CA . PRO A 1 82 ? 3.633 -8.57 5.523 1 97.19 82 PRO A CA 1
ATOM 617 C C . PRO A 1 82 ? 3.088 -9.898 4.992 1 97.19 82 PRO A C 1
ATOM 619 O O . PRO A 1 82 ? 1.882 -10.141 5.062 1 97.19 82 PRO A O 1
ATOM 622 N N . ILE A 1 83 ? 4.008 -10.688 4.504 1 97.69 83 ILE A N 1
ATOM 623 C CA . ILE A 1 83 ? 3.594 -11.945 3.885 1 97.69 83 ILE A CA 1
ATOM 624 C C . ILE A 1 83 ? 2.865 -12.812 4.91 1 97.69 83 ILE A C 1
ATOM 626 O O . ILE A 1 83 ? 1.94 -13.547 4.562 1 97.69 83 ILE A O 1
ATOM 630 N N . GLN A 1 84 ? 3.162 -12.688 6.184 1 97.19 84 GLN A N 1
ATOM 631 C CA . GLN A 1 84 ? 2.535 -13.492 7.227 1 97.19 84 GLN A CA 1
ATOM 632 C C . GLN A 1 84 ? 1.037 -13.211 7.312 1 97.19 84 GLN A C 1
ATOM 634 O O . GLN A 1 84 ? 0.256 -14.086 7.691 1 97.19 84 GLN A O 1
ATOM 639 N N . ASN A 1 85 ? 0.576 -12.039 6.992 1 97.88 85 ASN A N 1
ATOM 640 C CA . ASN A 1 85 ? -0.843 -11.703 7.02 1 97.88 85 ASN A CA 1
ATOM 641 C C . ASN A 1 85 ? -1.641 -12.555 6.035 1 97.88 85 ASN A C 1
ATOM 643 O O . ASN A 1 85 ? -2.775 -12.938 6.32 1 97.88 85 ASN A O 1
ATOM 647 N N . VAL A 1 86 ? -1.014 -12.828 4.91 1 98.5 86 VAL A N 1
ATOM 648 C CA . VAL A 1 86 ? -1.667 -13.656 3.906 1 98.5 86 VAL A CA 1
ATOM 649 C C . VAL A 1 86 ? -1.743 -15.102 4.402 1 98.5 86 VAL A C 1
ATOM 651 O O . VAL A 1 86 ? -2.791 -15.742 4.305 1 98.5 86 VAL A O 1
ATOM 654 N N . LEU A 1 87 ? -0.668 -15.539 4.953 1 98.31 87 LEU A N 1
ATOM 655 C CA . LEU A 1 87 ? -0.597 -16.922 5.395 1 98.31 87 LEU A CA 1
ATOM 656 C C . LEU A 1 87 ? -1.554 -17.172 6.559 1 98.31 87 LEU A C 1
ATOM 658 O O . LEU A 1 87 ? -2.145 -18.25 6.66 1 98.31 87 LEU A O 1
ATOM 662 N N . LYS A 1 88 ? -1.683 -16.188 7.305 1 98.25 88 LYS A N 1
ATOM 663 C CA . LYS A 1 88 ? -2.562 -16.312 8.461 1 98.25 88 LYS A CA 1
ATOM 664 C C . LYS A 1 88 ? -4.027 -16.203 8.055 1 98.25 88 LYS A C 1
ATOM 666 O O . LYS A 1 88 ? -4.863 -16.984 8.516 1 98.25 88 LYS A O 1
ATOM 671 N N . ASP A 1 89 ? -4.324 -15.281 7.254 1 98.56 89 ASP A N 1
ATOM 672 C CA . ASP A 1 89 ? -5.723 -15.039 6.914 1 98.56 89 ASP A CA 1
ATOM 673 C C . ASP A 1 89 ? -5.844 -14.25 5.613 1 98.56 89 ASP A C 1
ATOM 675 O O . ASP A 1 89 ? -6.055 -13.039 5.633 1 98.56 89 ASP A O 1
ATOM 679 N N . ALA A 1 90 ? -5.93 -14.93 4.539 1 98.56 90 ALA A N 1
ATOM 680 C CA . ALA A 1 90 ? -6.016 -14.297 3.227 1 98.56 90 ALA A CA 1
ATOM 681 C C . ALA A 1 90 ? -7.359 -13.602 3.039 1 98.56 90 ALA A C 1
ATOM 683 O O . ALA A 1 90 ? -7.445 -12.578 2.354 1 98.56 90 ALA A O 1
ATOM 684 N N . ASN A 1 91 ? -8.383 -14.141 3.705 1 98.62 91 ASN A N 1
ATOM 685 C CA . ASN A 1 91 ? -9.68 -13.484 3.635 1 98.62 91 ASN A CA 1
ATOM 686 C C . ASN A 1 91 ? -9.617 -12.062 4.191 1 98.62 91 ASN A C 1
ATOM 688 O O . ASN A 1 91 ? -10.164 -11.133 3.598 1 98.62 91 ASN A O 1
ATOM 692 N N . ALA A 1 92 ? -8.961 -11.984 5.258 1 98 92 ALA A N 1
ATOM 693 C CA . ALA A 1 92 ? -8.828 -10.672 5.887 1 98 92 ALA A CA 1
ATOM 694 C C . ALA A 1 92 ? -8.039 -9.711 5 1 98 92 ALA A C 1
ATOM 696 O O . ALA A 1 92 ? -8.344 -8.516 4.945 1 98 92 ALA A O 1
ATOM 697 N N . VAL A 1 93 ? -7.043 -10.25 4.301 1 98.06 93 VAL A N 1
ATOM 698 C CA . VAL A 1 93 ? -6.23 -9.43 3.408 1 98.06 93 VAL A CA 1
ATOM 699 C C . VAL A 1 93 ? -7.086 -8.922 2.252 1 98.06 93 VAL A C 1
ATOM 701 O O . VAL A 1 93 ? -7.031 -7.738 1.91 1 98.06 93 VAL A O 1
ATOM 704 N N . PHE A 1 94 ? -7.953 -9.773 1.683 1 98.25 94 PHE A N 1
ATOM 705 C CA . PHE A 1 94 ? -8.805 -9.352 0.575 1 98.25 94 PHE A CA 1
ATOM 706 C C . PHE A 1 94 ? -9.844 -8.336 1.039 1 98.25 94 PHE A C 1
ATOM 708 O O . PHE A 1 94 ? -10.234 -7.453 0.277 1 98.25 94 PHE A O 1
ATOM 715 N N . ALA A 1 95 ? -10.219 -8.383 2.311 1 95.94 95 ALA A N 1
ATOM 716 C CA . ALA A 1 95 ? -11.195 -7.441 2.852 1 95.94 95 ALA A CA 1
ATOM 717 C C . ALA A 1 95 ? -10.625 -6.027 2.904 1 95.94 95 ALA A C 1
ATOM 719 O O . ALA A 1 95 ? -11.375 -5.051 2.979 1 95.94 95 ALA A O 1
ATOM 720 N N . LEU A 1 96 ? -9.328 -5.922 2.834 1 91.69 96 LEU A N 1
ATOM 721 C CA . LEU A 1 96 ? -8.648 -4.633 2.863 1 91.69 96 LEU A CA 1
ATOM 722 C C . LEU A 1 96 ? -8.648 -3.986 1.481 1 91.69 96 LEU A C 1
ATOM 724 O O . LEU A 1 96 ? -8.359 -2.795 1.35 1 91.69 96 LEU A O 1
ATOM 728 N N . LEU A 1 97 ? -8.859 -4.77 0.457 1 93.56 97 LEU A N 1
ATOM 729 C CA . LEU A 1 97 ? -8.672 -4.301 -0.912 1 93.56 97 LEU A CA 1
ATOM 730 C C . LEU A 1 97 ? -9.93 -3.6 -1.422 1 93.56 97 LEU A C 1
ATOM 732 O O . LEU A 1 97 ? -9.836 -2.562 -2.086 1 93.56 97 LEU A O 1
ATOM 736 N N . MET B 1 1 ? -10 5.527 13.305 1 96.19 1 MET B N 1
ATOM 737 C CA . MET B 1 1 ? -8.695 4.875 13.188 1 96.19 1 MET B CA 1
ATOM 738 C C . MET B 1 1 ? -7.566 5.891 13.328 1 96.19 1 MET B C 1
ATOM 740 O O . MET B 1 1 ? -7.797 7.098 13.258 1 96.19 1 MET B O 1
ATOM 744 N N . LYS B 1 2 ? -6.398 5.277 13.625 1 98.56 2 LYS B N 1
ATOM 745 C CA . LYS B 1 2 ? -5.18 6.086 13.602 1 98.56 2 LYS B CA 1
ATOM 746 C C . LYS B 1 2 ? -4.43 5.914 12.289 1 98.56 2 LYS B C 1
ATOM 748 O O . LYS B 1 2 ? -3.977 4.816 11.961 1 98.56 2 LYS B O 1
ATOM 753 N N . VAL B 1 3 ? -4.324 7.059 11.57 1 98.75 3 VAL B N 1
ATOM 754 C CA . VAL B 1 3 ? -3.686 7.047 10.258 1 98.75 3 VAL B CA 1
ATOM 755 C C . VAL B 1 3 ? -2.439 7.93 10.281 1 98.75 3 VAL B C 1
ATOM 757 O O . VAL B 1 3 ? -2.492 9.078 10.719 1 98.75 3 VAL B O 1
ATOM 760 N N . VAL B 1 4 ? -1.354 7.379 9.828 1 98.94 4 VAL B N 1
ATOM 761 C CA . VAL B 1 4 ? -0.212 8.234 9.516 1 98.94 4 VAL B CA 1
ATOM 762 C C . VAL B 1 4 ? 0.007 8.266 8.008 1 98.94 4 VAL B C 1
ATOM 764 O O . VAL B 1 4 ? -0.234 7.277 7.312 1 98.94 4 VAL B O 1
ATOM 767 N N . ALA B 1 5 ? 0.476 9.469 7.566 1 98.94 5 ALA B N 1
ATOM 768 C CA . ALA B 1 5 ? 0.579 9.625 6.117 1 98.94 5 ALA B CA 1
ATOM 769 C C . ALA B 1 5 ? 1.845 10.383 5.738 1 98.94 5 ALA B C 1
ATOM 771 O O . ALA B 1 5 ? 2.377 11.156 6.539 1 98.94 5 ALA B O 1
ATOM 772 N N . ILE B 1 6 ? 2.322 10.078 4.531 1 98.88 6 ILE B N 1
ATOM 773 C CA . ILE B 1 6 ? 3.328 10.914 3.879 1 98.88 6 ILE B CA 1
ATOM 774 C C . ILE B 1 6 ? 2.766 11.469 2.576 1 98.88 6 ILE B C 1
ATOM 776 O O . ILE B 1 6 ? 2.115 10.758 1.812 1 98.88 6 ILE B O 1
ATOM 780 N N . THR B 1 7 ? 2.963 12.75 2.375 1 98.81 7 THR B N 1
ATOM 781 C CA . THR B 1 7 ? 2.645 13.367 1.094 1 98.81 7 THR B CA 1
ATOM 782 C C . THR B 1 7 ? 3.904 13.914 0.429 1 98.81 7 THR B C 1
ATOM 784 O O . THR B 1 7 ? 4.762 14.492 1.096 1 98.81 7 THR B O 1
ATOM 787 N N . ALA B 1 8 ? 4.066 13.633 -0.825 1 98.25 8 ALA B N 1
ATOM 788 C CA . ALA B 1 8 ? 5.234 14.086 -1.579 1 98.25 8 ALA B CA 1
ATOM 789 C C . ALA B 1 8 ? 4.922 14.172 -3.07 1 98.25 8 ALA B C 1
ATOM 791 O O . ALA B 1 8 ? 4.578 13.172 -3.701 1 98.25 8 ALA B O 1
ATOM 792 N N . CYS B 1 9 ? 5.066 15.344 -3.635 1 97 9 CYS B N 1
ATOM 793 C CA . CYS B 1 9 ? 4.914 15.516 -5.074 1 97 9 CYS B CA 1
ATOM 794 C C . CYS B 1 9 ? 6.258 15.805 -5.734 1 97 9 CYS B C 1
ATOM 796 O O . CYS B 1 9 ? 7.234 16.125 -5.055 1 97 9 CYS B O 1
ATOM 798 N N . PRO B 1 10 ? 6.32 15.766 -7.047 1 94.19 10 PRO B N 1
ATOM 799 C CA . PRO B 1 10 ? 7.605 15.898 -7.738 1 94.19 10 PRO B CA 1
ATOM 800 C C . PRO B 1 10 ? 8.258 17.25 -7.504 1 94.19 10 PRO B C 1
ATOM 802 O O . PRO B 1 10 ? 9.484 17.344 -7.355 1 94.19 10 PRO B O 1
ATOM 805 N N . THR B 1 11 ? 7.465 18.25 -7.402 1 94.5 11 THR B N 1
ATOM 806 C CA . THR B 1 11 ? 8.047 19.578 -7.266 1 94.5 11 THR B CA 1
ATOM 807 C C . THR B 1 11 ? 8.211 19.953 -5.793 1 94.5 11 THR B C 1
ATOM 809 O O . THR B 1 11 ? 8.914 20.906 -5.461 1 94.5 11 THR B O 1
ATOM 812 N N . GLY B 1 12 ? 7.629 19.203 -4.969 1 92.25 12 GLY B N 1
ATOM 813 C CA . GLY B 1 12 ? 7.754 19.375 -3.531 1 92.25 12 GLY B CA 1
ATOM 814 C C . GLY B 1 12 ? 7.18 20.688 -3.029 1 92.25 12 GLY B C 1
ATOM 815 O O . GLY B 1 12 ? 7.586 21.188 -1.976 1 92.25 12 GLY B O 1
ATOM 816 N N . ILE B 1 13 ? 6.195 21.266 -3.635 1 92.94 13 ILE B N 1
ATOM 817 C CA . ILE B 1 13 ? 5.715 22.578 -3.252 1 92.94 13 ILE B CA 1
ATOM 818 C C . ILE B 1 13 ? 4.223 22.516 -2.932 1 92.94 13 ILE B C 1
ATOM 820 O O . ILE B 1 13 ? 3.838 22.172 -1.814 1 92.94 13 ILE B O 1
ATOM 824 N N . ALA B 1 14 ? 3.355 22.766 -3.904 1 94.62 14 ALA B N 1
ATOM 825 C CA . ALA B 1 14 ? 1.944 23.062 -3.668 1 94.62 14 ALA B CA 1
ATOM 826 C C . ALA B 1 14 ? 1.162 21.781 -3.383 1 94.62 14 ALA B C 1
ATOM 828 O O . ALA B 1 14 ? 0.506 21.672 -2.344 1 94.62 14 ALA B O 1
ATOM 829 N N . HIS B 1 15 ? 1.297 20.75 -4.168 1 97.75 15 HIS B N 1
ATOM 830 C CA . HIS B 1 15 ? 0.438 19.578 -4.035 1 97.75 15 HIS B CA 1
ATOM 831 C C . HIS B 1 15 ? 0.766 18.797 -2.768 1 97.75 15 HIS B C 1
ATOM 833 O O . HIS B 1 15 ? -0.123 18.203 -2.15 1 97.75 15 HIS B O 1
ATOM 839 N N . THR B 1 16 ? 2.094 18.844 -2.379 1 98.25 16 THR B N 1
ATOM 840 C CA . THR B 1 16 ? 2.521 18.188 -1.149 1 98.25 16 THR B CA 1
ATOM 841 C C . THR B 1 16 ? 1.756 18.734 0.052 1 98.25 16 THR B C 1
ATOM 843 O O . THR B 1 16 ? 1.147 17.969 0.805 1 98.25 16 THR B O 1
ATOM 846 N N . TYR B 1 17 ? 1.64 20.016 0.125 1 97.81 17 TYR B N 1
ATOM 847 C CA . TYR B 1 17 ? 1.05 20.672 1.294 1 97.81 17 TYR B CA 1
ATOM 848 C C . TYR B 1 17 ? -0.471 20.688 1.197 1 97.81 17 TYR B C 1
ATOM 850 O O . TYR B 1 17 ? -1.165 20.531 2.207 1 97.81 17 TYR B O 1
ATOM 858 N N . MET B 1 18 ? -0.935 20.781 -0.005 1 98.44 18 MET B N 1
ATOM 859 C CA . MET B 1 18 ? -2.379 20.734 -0.217 1 98.44 18 MET B CA 1
ATOM 860 C C . MET B 1 18 ? -2.943 19.375 0.162 1 98.44 18 MET B C 1
ATOM 862 O O . MET B 1 18 ? -3.984 19.281 0.812 1 98.44 18 MET B O 1
ATOM 866 N N . ALA B 1 19 ? -2.252 18.422 -0.271 1 98.69 19 ALA B N 1
ATOM 867 C CA . ALA B 1 19 ? -2.701 17.062 0.048 1 98.69 19 ALA B CA 1
ATOM 868 C C . ALA B 1 19 ? -2.67 16.812 1.553 1 98.69 19 ALA B C 1
ATOM 870 O O . ALA B 1 19 ? -3.584 16.203 2.105 1 98.69 19 ALA B O 1
ATOM 871 N N . ALA B 1 20 ? -1.641 17.297 2.213 1 98.69 20 ALA B N 1
ATOM 872 C CA . ALA B 1 20 ? -1.54 17.141 3.662 1 98.69 20 ALA B CA 1
ATOM 873 C C . ALA B 1 20 ? -2.73 17.781 4.367 1 98.69 20 ALA B C 1
ATOM 875 O O . ALA B 1 20 ? -3.377 17.156 5.207 1 98.69 20 ALA B O 1
ATOM 876 N N . GLU B 1 21 ? -3.043 18.969 3.982 1 98.56 21 GLU B N 1
ATOM 877 C CA . GLU B 1 21 ? -4.16 19.703 4.582 1 98.56 21 GLU B CA 1
ATOM 878 C C . GLU B 1 21 ? -5.48 18.984 4.332 1 98.56 21 GLU B C 1
ATOM 880 O O . GLU B 1 21 ? -6.305 18.844 5.238 1 98.56 21 GLU B O 1
ATOM 885 N N . LYS B 1 22 ? -5.586 18.531 3.146 1 98.75 22 LYS B N 1
ATOM 886 C CA . LYS B 1 22 ? -6.816 17.859 2.768 1 98.75 22 LYS B CA 1
ATOM 887 C C . LYS B 1 22 ? -6.98 16.547 3.541 1 98.75 22 LYS B C 1
ATOM 889 O O . LYS B 1 22 ? -8.078 16.219 3.99 1 98.75 22 LYS B O 1
ATOM 894 N N . LEU B 1 23 ? -5.957 15.789 3.725 1 98.81 23 LEU B N 1
ATOM 895 C CA . LEU B 1 23 ? -6.016 14.547 4.496 1 98.81 23 LEU B CA 1
ATOM 896 C C . LEU B 1 23 ? -6.359 14.828 5.953 1 98.81 23 LEU B C 1
ATOM 898 O O . LEU B 1 23 ? -7.191 14.141 6.543 1 98.81 23 LEU B O 1
ATOM 902 N N . GLU B 1 24 ? -5.742 15.836 6.5 1 98.69 24 GLU B N 1
ATOM 903 C CA . GLU B 1 24 ? -5.984 16.156 7.902 1 98.69 24 GLU B CA 1
ATOM 904 C C . GLU B 1 24 ? -7.418 16.641 8.117 1 98.69 24 GLU B C 1
ATOM 906 O O . GLU B 1 24 ? -8.102 16.172 9.039 1 98.69 24 GLU B O 1
ATOM 911 N N . SER B 1 25 ? -7.859 17.484 7.293 1 98.62 25 SER B N 1
ATOM 912 C CA . SER B 1 25 ? -9.203 18.031 7.453 1 98.62 25 SER B CA 1
ATOM 913 C C . SER B 1 25 ? -10.266 16.969 7.223 1 98.62 25 SER B C 1
ATOM 915 O O . SER B 1 25 ? -11.203 16.828 8.016 1 98.62 25 SER B O 1
ATOM 917 N N . THR B 1 26 ? -10.109 16.219 6.145 1 98.75 26 THR B N 1
ATOM 918 C CA . THR B 1 26 ? -11.078 15.172 5.84 1 98.75 26 THR B CA 1
ATOM 919 C C . THR B 1 26 ? -11.047 14.078 6.898 1 98.75 26 THR B C 1
ATOM 921 O O . THR B 1 26 ? -12.094 13.594 7.336 1 98.75 26 THR B O 1
ATOM 924 N N . GLY B 1 27 ? -9.805 13.656 7.305 1 98.56 27 GLY B N 1
ATOM 925 C CA . GLY B 1 27 ? -9.688 12.664 8.359 1 98.56 27 GLY B CA 1
ATOM 926 C C . GLY B 1 27 ? -10.391 13.062 9.641 1 98.56 27 GLY B C 1
ATOM 927 O O . GLY B 1 27 ? -11.125 12.258 10.227 1 98.56 27 GLY B O 1
ATOM 928 N N . ARG B 1 28 ? -10.203 14.32 9.969 1 98.06 28 ARG B N 1
ATOM 929 C CA . ARG B 1 28 ? -10.867 14.836 11.164 1 98.06 28 ARG B CA 1
ATOM 930 C C . ARG B 1 28 ? -12.383 14.781 11.016 1 98.06 28 ARG B C 1
ATOM 932 O O . ARG B 1 28 ? -13.078 14.336 11.93 1 98.06 28 ARG B O 1
ATOM 939 N N . ARG B 1 29 ? -12.859 15.141 9.945 1 98.44 29 ARG B N 1
ATOM 940 C CA . ARG B 1 29 ? -14.289 15.156 9.688 1 98.44 29 ARG B CA 1
ATOM 941 C C . ARG B 1 29 ? -14.875 13.75 9.766 1 98.44 29 ARG B C 1
ATOM 943 O O . ARG B 1 29 ? -16 13.57 10.242 1 98.44 29 ARG B O 1
ATOM 950 N N . LEU B 1 30 ? -14.117 12.844 9.344 1 98.38 30 LEU B N 1
ATOM 951 C CA . LEU B 1 30 ? -14.578 11.461 9.297 1 98.38 30 LEU B CA 1
ATOM 952 C C . LEU B 1 30 ? -14.344 10.766 10.641 1 98.38 30 LEU B C 1
ATOM 954 O O . LEU B 1 30 ? -14.703 9.602 10.812 1 98.38 30 LEU B O 1
ATOM 958 N N . GLY B 1 31 ? -13.672 11.406 11.516 1 98.31 31 GLY B N 1
ATOM 959 C CA . GLY B 1 31 ? -13.469 10.875 12.852 1 98.31 31 GLY B CA 1
ATOM 960 C C . GLY B 1 31 ? -12.18 10.094 13 1 98.31 31 GLY B C 1
ATOM 961 O O . GLY B 1 31 ? -12.055 9.25 13.898 1 98.31 31 GLY B O 1
ATOM 962 N N . HIS B 1 32 ? -11.219 10.336 12.148 1 98.62 32 HIS B N 1
ATOM 963 C CA . HIS B 1 32 ? -9.922 9.664 12.227 1 98.62 32 HIS B CA 1
ATOM 964 C C . HIS B 1 32 ? -8.875 10.57 12.867 1 98.62 32 HIS B C 1
ATOM 966 O O . HIS B 1 32 ? -8.992 11.797 12.812 1 98.62 32 HIS B O 1
ATOM 972 N N . ASP B 1 33 ? -7.957 9.922 13.539 1 98.5 33 ASP B N 1
ATOM 973 C CA . ASP B 1 33 ? -6.742 10.617 13.953 1 98.5 33 ASP B CA 1
ATOM 974 C C . ASP B 1 33 ? -5.66 10.531 12.883 1 98.5 33 ASP B C 1
ATOM 976 O O . ASP B 1 33 ? -5.121 9.453 12.617 1 98.5 33 ASP B O 1
ATOM 980 N N . VAL B 1 34 ? -5.332 11.703 12.25 1 98.75 34 VAL B N 1
ATOM 981 C CA . VAL B 1 34 ? -4.445 11.688 11.086 1 98.75 34 VAL B CA 1
ATOM 982 C C . VAL B 1 34 ? -3.215 12.555 11.367 1 98.75 34 VAL B C 1
ATOM 984 O O . VAL B 1 34 ? -3.342 13.703 11.781 1 98.75 34 VAL B O 1
ATOM 987 N N . LYS B 1 35 ? -2.043 12 11.172 1 98.81 35 LYS B N 1
ATOM 988 C CA . LYS B 1 35 ? -0.787 12.742 11.188 1 98.81 35 LYS B CA 1
ATOM 989 C C . LYS B 1 35 ? -0.064 12.617 9.844 1 98.81 35 LYS B C 1
ATOM 991 O O . LYS B 1 35 ? 0.126 11.516 9.336 1 98.81 35 LYS B O 1
ATOM 996 N N . VAL B 1 36 ? 0.321 13.812 9.367 1 98.88 36 VAL B N 1
ATOM 997 C CA . VAL B 1 36 ? 0.889 13.781 8.023 1 98.88 36 VAL B CA 1
ATOM 998 C C . VAL B 1 36 ? 2.316 14.32 8.055 1 98.88 36 VAL B C 1
ATOM 1000 O O . VAL B 1 36 ? 2.553 15.445 8.508 1 98.88 36 VAL B O 1
ATOM 1003 N N . GLU B 1 37 ? 3.264 13.531 7.656 1 98.88 37 GLU B N 1
ATOM 1004 C CA . GLU B 1 37 ? 4.621 13.953 7.312 1 98.88 37 GLU B CA 1
ATOM 1005 C C . GLU B 1 37 ? 4.703 14.414 5.859 1 98.88 37 GLU B C 1
ATOM 1007 O O . GLU B 1 37 ? 4.242 13.711 4.953 1 98.88 37 GLU B O 1
ATOM 1012 N N . THR B 1 38 ? 5.266 15.602 5.605 1 98.69 38 THR B N 1
ATOM 1013 C CA . THR B 1 38 ? 5.445 16.078 4.238 1 98.69 38 THR B CA 1
ATOM 1014 C C . THR B 1 38 ? 6.91 15.977 3.818 1 98.69 38 THR B C 1
ATOM 1016 O O . THR B 1 38 ? 7.809 16.25 4.617 1 98.69 38 THR B O 1
ATOM 1019 N N . GLN B 1 39 ? 7.16 15.539 2.643 1 98.19 39 GLN B N 1
ATOM 1020 C CA . GLN B 1 39 ? 8.492 15.555 2.045 1 98.19 39 GLN B CA 1
ATOM 1021 C C . GLN B 1 39 ? 8.5 16.359 0.744 1 98.19 39 GLN B C 1
ATOM 1023 O O . GLN B 1 39 ? 7.895 15.945 -0.245 1 98.19 39 GLN B O 1
ATOM 1028 N N . GLY B 1 40 ? 9.18 17.469 0.775 1 95.19 40 GLY B N 1
ATOM 1029 C CA . GLY B 1 40 ? 9.18 18.359 -0.375 1 95.19 40 GLY B CA 1
ATOM 1030 C C . GLY B 1 40 ? 1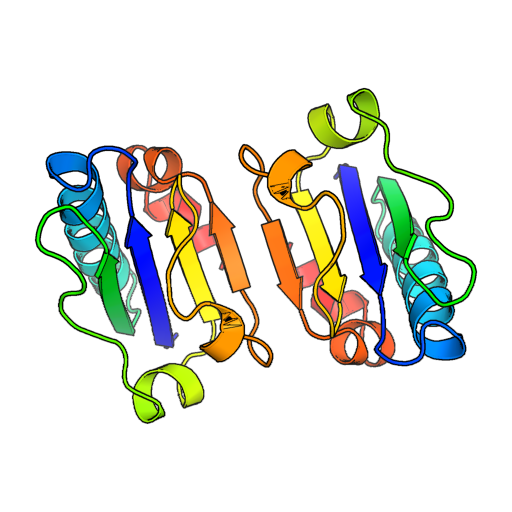0.445 19.188 -0.495 1 95.19 40 GLY B C 1
ATOM 1031 O O . GLY B 1 40 ? 11.523 18.734 -0.096 1 95.19 40 GLY B O 1
ATOM 1032 N N . ALA B 1 41 ? 10.273 20.297 -1.153 1 92.94 41 ALA B N 1
ATOM 1033 C CA . ALA B 1 41 ? 11.406 21.141 -1.52 1 92.94 41 ALA B CA 1
ATOM 1034 C C . ALA B 1 41 ? 12.148 21.625 -0.279 1 92.94 41 ALA B C 1
ATOM 1036 O O . ALA B 1 41 ? 13.367 21.828 -0.311 1 92.94 41 ALA B O 1
ATOM 1037 N N . ILE B 1 42 ? 11.492 21.828 0.77 1 92.75 42 ILE B N 1
ATOM 1038 C CA . ILE B 1 42 ? 12.102 22.344 1.987 1 92.75 42 ILE B CA 1
ATOM 1039 C C . ILE B 1 42 ? 12.609 21.203 2.85 1 92.75 42 ILE B C 1
ATOM 1041 O O . ILE B 1 42 ? 13.18 21.422 3.92 1 92.75 42 ILE B O 1
ATOM 1045 N N . GLY B 1 43 ? 12.398 20 2.42 1 96.12 43 GLY B N 1
ATOM 1046 C CA . GLY B 1 43 ? 12.805 18.828 3.182 1 96.12 43 GLY B CA 1
ATOM 1047 C C . GLY B 1 43 ? 11.641 18.125 3.859 1 96.12 43 GLY B C 1
ATOM 1048 O O . GLY B 1 43 ? 10.523 18.109 3.338 1 96.12 43 GLY B O 1
ATOM 1049 N N . ILE B 1 44 ? 11.977 17.406 4.969 1 97.69 44 ILE B N 1
ATOM 1050 C CA . ILE B 1 44 ? 10.969 16.672 5.727 1 97.69 44 ILE B CA 1
ATOM 1051 C C . ILE B 1 44 ? 10.391 17.562 6.82 1 97.69 44 ILE B C 1
ATOM 1053 O O . ILE B 1 44 ? 11.133 18.141 7.613 1 97.69 44 ILE B O 1
ATOM 1057 N N . GLU B 1 45 ? 9.086 17.734 6.805 1 97.81 45 GLU B N 1
ATOM 1058 C CA . GLU B 1 45 ? 8.398 18.469 7.859 1 97.81 45 GLU B CA 1
ATOM 1059 C C . GLU B 1 45 ? 7.379 17.578 8.57 1 97.81 45 GLU B C 1
ATOM 1061 O O . GLU B 1 45 ? 6.781 16.688 7.957 1 97.81 45 GLU B O 1
ATOM 1066 N N . ASN B 1 46 ? 7.129 17.828 9.93 1 98.19 46 ASN B N 1
ATOM 1067 C CA . ASN B 1 46 ? 6.207 17.062 10.758 1 98.19 46 ASN B CA 1
ATOM 1068 C C . ASN B 1 46 ? 6.523 15.578 10.727 1 98.19 46 ASN B C 1
ATOM 1070 O O . ASN B 1 46 ? 5.629 14.75 10.531 1 98.19 46 ASN B O 1
ATOM 1074 N N . GLU B 1 47 ? 7.805 15.312 10.867 1 98.56 47 GLU B N 1
ATOM 1075 C CA . GLU B 1 47 ? 8.281 13.938 10.773 1 98.56 47 GLU B CA 1
ATOM 1076 C C . GLU B 1 47 ? 7.543 13.023 11.75 1 98.56 47 GLU B C 1
ATOM 1078 O O . GLU B 1 47 ? 7.359 13.383 12.914 1 98.56 47 GLU B O 1
ATOM 1083 N N . LEU B 1 48 ? 7.102 11.875 11.227 1 98.75 48 LEU B N 1
ATOM 1084 C CA . LEU B 1 48 ? 6.422 10.883 12.055 1 98.75 48 LEU B CA 1
ATOM 1085 C C . LEU B 1 48 ? 7.391 10.234 13.039 1 98.75 48 LEU B C 1
ATOM 1087 O O . LEU B 1 48 ? 8.484 9.812 12.648 1 98.75 48 LEU B O 1
ATOM 1091 N N . SER B 1 49 ? 6.977 10.164 14.258 1 98.44 49 SER B N 1
ATOM 1092 C CA . SER B 1 49 ? 7.797 9.484 15.25 1 98.44 49 SER B CA 1
ATOM 1093 C C . SER B 1 49 ? 7.566 7.977 15.227 1 98.44 49 SER B C 1
ATOM 1095 O O . SER B 1 49 ? 6.57 7.508 14.672 1 98.44 49 SER B O 1
ATOM 1097 N N . SER B 1 50 ? 8.531 7.281 15.844 1 98 50 SER B N 1
ATOM 1098 C CA . SER B 1 50 ? 8.359 5.836 1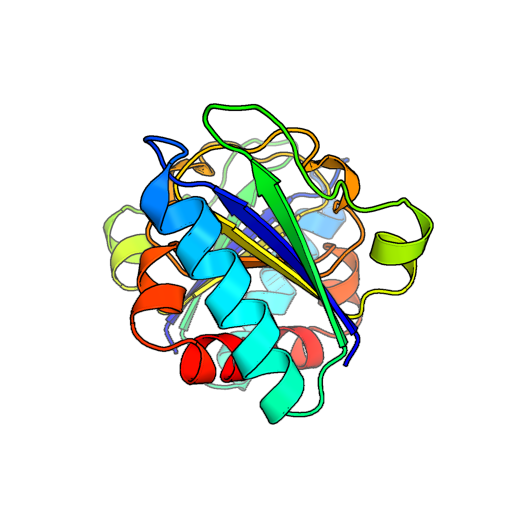5.977 1 98 50 SER B CA 1
ATOM 1099 C C . SER B 1 50 ? 7.07 5.504 16.719 1 98 50 SER B C 1
ATOM 1101 O O . SER B 1 50 ? 6.41 4.504 16.422 1 98 50 SER B O 1
ATOM 1103 N N . ARG B 1 51 ? 6.703 6.293 17.703 1 98.38 51 ARG B N 1
ATOM 1104 C CA . ARG B 1 51 ? 5.477 6.09 18.469 1 98.38 51 ARG B CA 1
ATOM 1105 C C . ARG B 1 51 ? 4.246 6.266 17.594 1 98.38 51 ARG B C 1
ATOM 1107 O O . ARG B 1 51 ? 3.299 5.477 17.672 1 98.38 51 ARG B O 1
ATOM 1114 N N . ASP B 1 52 ? 4.227 7.285 16.766 1 98.38 52 ASP B N 1
ATOM 1115 C CA . ASP B 1 52 ? 3.125 7.504 15.828 1 98.38 52 ASP B CA 1
ATOM 1116 C C . ASP B 1 52 ? 2.924 6.293 14.922 1 98.38 52 ASP B C 1
ATOM 1118 O O . ASP B 1 52 ? 1.801 5.812 14.758 1 98.38 52 ASP B O 1
ATOM 1122 N N . ILE B 1 53 ? 4.027 5.832 14.344 1 98.56 53 ILE B N 1
ATOM 1123 C CA . ILE B 1 53 ? 4 4.75 13.367 1 98.56 53 ILE B CA 1
ATOM 1124 C C . ILE B 1 53 ? 3.529 3.461 14.039 1 98.56 53 ILE B C 1
ATOM 1126 O O . ILE B 1 53 ? 2.688 2.744 13.492 1 98.56 53 ILE B O 1
ATOM 1130 N N . GLN B 1 54 ? 4.035 3.23 15.227 1 97.88 54 GLN B N 1
ATOM 1131 C CA . GLN B 1 54 ? 3.652 2.02 15.945 1 97.88 54 GLN B CA 1
ATOM 1132 C C . GLN B 1 54 ? 2.164 2.027 16.281 1 97.88 54 GLN B C 1
ATOM 1134 O O . GLN B 1 54 ? 1.5 0.992 16.219 1 97.88 54 GLN B O 1
ATOM 1139 N N . ALA B 1 55 ? 1.641 3.117 16.625 1 98.19 55 ALA B N 1
ATOM 1140 C CA . ALA B 1 55 ? 0.255 3.242 17.062 1 98.19 55 ALA B CA 1
ATOM 1141 C C . ALA B 1 55 ? -0.701 3.273 15.875 1 98.19 55 ALA B C 1
ATOM 1143 O O . ALA B 1 55 ? -1.913 3.117 16.047 1 98.19 55 ALA B O 1
ATOM 1144 N N . ALA B 1 56 ? -0.189 3.502 14.703 1 98.5 56 ALA B N 1
ATOM 1145 C CA . ALA B 1 56 ? -1.031 3.686 13.523 1 98.5 56 ALA B CA 1
ATOM 1146 C C . ALA B 1 56 ? -1.672 2.369 13.094 1 98.5 56 ALA B C 1
ATOM 1148 O O . ALA B 1 56 ? -1.026 1.318 13.125 1 98.5 56 ALA B O 1
ATOM 1149 N N . ASP B 1 57 ? -2.93 2.475 12.664 1 98 57 ASP B N 1
ATOM 1150 C CA . ASP B 1 57 ? -3.633 1.336 12.086 1 98 57 ASP B CA 1
ATOM 1151 C C . ASP B 1 57 ? -3.225 1.128 10.625 1 98 57 ASP B C 1
ATOM 1153 O O . ASP B 1 57 ? -3.236 0 10.125 1 98 57 ASP B O 1
ATOM 1157 N N . VAL B 1 58 ? -2.91 2.189 10 1 98.38 58 VAL B N 1
ATOM 1158 C CA . VAL B 1 58 ? -2.562 2.143 8.586 1 98.38 58 VAL B CA 1
ATOM 1159 C C . VAL B 1 58 ? -1.627 3.303 8.242 1 98.38 58 VAL B C 1
ATOM 1161 O O . VAL B 1 58 ? -1.724 4.379 8.836 1 98.38 58 VAL B O 1
ATOM 1164 N N . VAL B 1 59 ? -0.721 3.037 7.301 1 98.81 59 VAL B N 1
ATOM 1165 C CA . VAL B 1 59 ? 0.13 4.059 6.703 1 98.81 59 VAL B CA 1
ATOM 1166 C C . VAL B 1 59 ? -0.38 4.398 5.305 1 98.81 59 VAL B C 1
ATOM 1168 O O . VAL B 1 59 ? -0.548 3.512 4.465 1 98.81 59 VAL B O 1
ATOM 1171 N N . LEU B 1 60 ? -0.663 5.668 5.094 1 98.88 60 LEU B N 1
ATOM 1172 C CA . LEU B 1 60 ? -1.082 6.141 3.779 1 98.88 60 LEU B CA 1
ATOM 1173 C C . LEU B 1 60 ? 0.044 6.906 3.092 1 98.88 60 LEU B C 1
ATOM 1175 O O . LEU B 1 60 ? 0.467 7.961 3.57 1 98.88 60 LEU B O 1
ATOM 1179 N N . LEU B 1 61 ? 0.521 6.324 2.037 1 98.69 61 LEU B N 1
ATOM 1180 C CA . LEU B 1 61 ? 1.491 7.039 1.214 1 98.69 61 LEU B CA 1
ATOM 1181 C C . LEU B 1 61 ? 0.815 7.672 0.003 1 98.69 61 LEU B C 1
ATOM 1183 O O . LEU B 1 61 ? 0.51 6.984 -0.974 1 98.69 61 LEU B O 1
ATOM 1187 N N . ALA B 1 62 ? 0.581 8.969 0.113 1 98.62 62 ALA B N 1
ATOM 1188 C CA . ALA B 1 62 ? 0.075 9.758 -1.008 1 98.62 62 ALA B CA 1
ATOM 1189 C C . ALA B 1 62 ? 1.21 10.484 -1.721 1 98.62 62 ALA B C 1
ATOM 1191 O O . ALA B 1 62 ? 1.437 11.68 -1.485 1 98.62 62 ALA B O 1
ATOM 1192 N N . VAL B 1 63 ? 1.854 9.773 -2.615 1 98.06 63 VAL B N 1
ATOM 1193 C CA . VAL B 1 63 ? 3.139 10.258 -3.109 1 98.06 63 VAL B CA 1
ATOM 1194 C C . VAL B 1 63 ? 3.264 9.969 -4.602 1 98.06 63 VAL B C 1
ATOM 1196 O O . VAL B 1 63 ? 2.723 8.969 -5.094 1 98.06 63 VAL B O 1
ATOM 1199 N N . ASP B 1 64 ? 4.023 10.844 -5.227 1 96 64 ASP B N 1
ATOM 1200 C CA . ASP B 1 64 ? 4.293 10.656 -6.648 1 96 64 ASP B CA 1
ATOM 1201 C C . ASP B 1 64 ? 5.777 10.406 -6.902 1 96 64 ASP B C 1
ATOM 1203 O O . ASP B 1 64 ? 6.199 10.258 -8.047 1 96 64 ASP B O 1
ATOM 1207 N N . ILE B 1 65 ? 6.566 10.406 -5.82 1 94.44 65 ILE B N 1
ATOM 1208 C CA . ILE B 1 65 ? 8 10.172 -5.91 1 94.44 65 ILE B CA 1
ATOM 1209 C C . ILE B 1 65 ? 8.453 9.266 -4.766 1 94.44 65 ILE B C 1
ATOM 1211 O O . ILE B 1 65 ? 7.711 9.055 -3.803 1 94.44 65 ILE B O 1
ATOM 1215 N N . ALA B 1 66 ? 9.656 8.773 -4.949 1 92.94 66 ALA B N 1
ATOM 1216 C CA . ALA B 1 66 ? 10.227 7.988 -3.855 1 92.94 66 ALA B CA 1
ATOM 1217 C C . ALA B 1 66 ? 10.406 8.844 -2.605 1 92.94 66 ALA B C 1
ATOM 1219 O O . ALA B 1 66 ? 10.789 10.016 -2.695 1 92.94 66 ALA B O 1
ATOM 1220 N N . ILE B 1 67 ? 10.133 8.172 -1.492 1 95.31 67 ILE B N 1
ATOM 1221 C CA . ILE B 1 67 ? 10.25 8.93 -0.251 1 95.31 67 ILE B CA 1
ATOM 1222 C C . ILE B 1 67 ? 11.406 8.383 0.581 1 95.31 67 ILE B C 1
ATOM 1224 O O . ILE B 1 67 ? 11.836 7.246 0.38 1 95.31 67 ILE B O 1
ATOM 1228 N N . GLU B 1 68 ? 11.852 9.281 1.428 1 95.88 68 GLU B N 1
ATOM 1229 C CA . GLU B 1 68 ? 12.883 8.875 2.387 1 95.88 68 GLU B CA 1
ATOM 1230 C C . GLU B 1 68 ? 12.266 8.164 3.586 1 95.88 68 GLU B C 1
ATOM 1232 O O . GLU B 1 68 ? 11.203 8.562 4.078 1 95.88 68 GLU B O 1
ATOM 1237 N N . GLY B 1 69 ? 12.969 7.113 4.039 1 96.31 69 GLY B N 1
ATOM 1238 C CA . GLY B 1 69 ? 12.602 6.469 5.289 1 96.31 69 GLY B CA 1
ATOM 1239 C C . GLY B 1 69 ? 11.398 5.547 5.152 1 96.31 69 GLY B C 1
ATOM 1240 O O . GLY B 1 69 ? 10.648 5.355 6.113 1 96.31 69 GLY B O 1
ATOM 1241 N N . GLU B 1 70 ? 11.125 5.055 3.953 1 95.81 70 GLU B N 1
ATOM 1242 C CA . GLU B 1 70 ? 9.977 4.18 3.76 1 95.81 70 GLU B CA 1
ATOM 1243 C C . GLU B 1 70 ? 10.125 2.881 4.547 1 95.81 70 GLU B C 1
ATOM 1245 O O . GLU B 1 70 ? 9.133 2.234 4.895 1 95.81 70 GLU B O 1
ATOM 1250 N N . GLU B 1 71 ? 11.344 2.49 4.867 1 94.06 71 GLU B N 1
ATOM 1251 C CA . GLU B 1 71 ? 11.633 1.256 5.59 1 94.06 71 GLU B CA 1
ATOM 1252 C C . GLU B 1 71 ? 11.016 1.276 6.984 1 94.06 71 GLU B C 1
ATOM 1254 O O . GLU B 1 71 ? 10.828 0.225 7.602 1 94.06 71 GLU B O 1
ATOM 1259 N N . ARG B 1 72 ? 10.641 2.426 7.469 1 96.81 72 ARG B N 1
ATOM 1260 C CA . ARG B 1 72 ? 10.031 2.564 8.789 1 96.81 72 ARG B CA 1
ATOM 1261 C C . ARG B 1 72 ? 8.664 1.905 8.836 1 96.81 72 ARG B C 1
ATOM 1263 O O . ARG B 1 72 ? 8.125 1.641 9.914 1 96.81 72 ARG B O 1
ATOM 1270 N N . PHE B 1 73 ? 8.141 1.578 7.625 1 97.44 73 PHE B N 1
ATOM 1271 C CA . PHE B 1 73 ? 6.762 1.109 7.566 1 97.44 73 PHE B CA 1
ATOM 1272 C C . PHE B 1 73 ? 6.707 -0.372 7.211 1 97.44 73 PHE B C 1
ATOM 1274 O O . PHE B 1 73 ? 5.652 -0.889 6.844 1 97.44 73 PHE B O 1
ATOM 1281 N N . GLU B 1 74 ? 7.801 -1.068 7.27 1 92.69 74 GLU B N 1
ATOM 1282 C CA . GLU B 1 74 ? 7.914 -2.42 6.727 1 92.69 74 GLU B CA 1
ATOM 1283 C C . GLU B 1 74 ? 6.973 -3.383 7.441 1 92.69 74 GLU B C 1
ATOM 1285 O O . GLU B 1 74 ? 6.5 -4.355 6.844 1 92.69 74 GLU B O 1
ATOM 1290 N N . ASP B 1 75 ? 6.621 -3.092 8.68 1 93.56 75 ASP B N 1
ATOM 1291 C CA . ASP B 1 75 ? 5.793 -4.012 9.453 1 93.56 75 ASP B CA 1
ATOM 1292 C C . ASP B 1 75 ? 4.344 -3.533 9.516 1 93.56 75 ASP B C 1
ATOM 1294 O O . ASP B 1 75 ? 3.555 -4.023 10.32 1 93.56 75 ASP B O 1
ATOM 1298 N N . LYS B 1 76 ? 4.074 -2.557 8.719 1 96.62 76 LYS B N 1
ATOM 1299 C CA . LYS B 1 76 ? 2.748 -1.947 8.742 1 96.62 76 LYS B CA 1
ATOM 1300 C C . LYS B 1 76 ? 1.965 -2.285 7.48 1 96.62 76 LYS B C 1
ATOM 1302 O O . LYS B 1 76 ? 2.551 -2.656 6.461 1 96.62 76 LYS B O 1
ATOM 1307 N N . ARG B 1 77 ? 0.628 -2.197 7.566 1 96.81 77 ARG B N 1
ATOM 1308 C CA . ARG B 1 77 ? -0.197 -2.104 6.367 1 96.81 77 ARG B CA 1
ATOM 1309 C C . ARG B 1 77 ? -0.034 -0.744 5.695 1 96.81 77 ARG B C 1
ATOM 1311 O O . ARG B 1 77 ? -0.25 0.295 6.324 1 96.81 77 ARG B O 1
ATOM 1318 N N . VAL B 1 78 ? 0.351 -0.764 4.449 1 98.31 78 VAL B N 1
ATOM 1319 C CA . VAL B 1 78 ? 0.604 0.473 3.717 1 98.31 78 VAL B CA 1
ATOM 1320 C C . VAL B 1 78 ? -0.327 0.561 2.51 1 98.31 78 VAL B C 1
ATOM 1322 O O . VAL B 1 78 ? -0.482 -0.41 1.767 1 98.31 78 VAL B O 1
ATOM 1325 N N . VAL B 1 79 ? -0.977 1.665 2.381 1 98.56 79 VAL B N 1
ATOM 1326 C CA . VAL B 1 79 ? -1.73 1.99 1.175 1 98.56 79 VAL B CA 1
ATOM 1327 C C . VAL B 1 79 ? -1.055 3.145 0.439 1 98.56 79 VAL B C 1
ATOM 1329 O O . VAL B 1 79 ? -0.789 4.195 1.029 1 98.56 79 VAL B O 1
ATOM 1332 N N . ARG B 1 80 ? -0.726 2.912 -0.753 1 98.25 80 ARG B N 1
ATOM 1333 C CA . ARG B 1 80 ? -0.095 3.941 -1.573 1 98.25 80 ARG B CA 1
ATOM 1334 C C . ARG B 1 80 ? -1.011 4.371 -2.715 1 98.25 80 ARG B C 1
ATOM 1336 O O . ARG B 1 80 ? -1.568 3.527 -3.42 1 98.25 80 ARG B O 1
ATOM 1343 N N . VAL B 1 81 ? -1.181 5.652 -2.885 1 98.31 81 VAL B N 1
ATOM 1344 C CA . VAL B 1 81 ? -1.972 6.215 -3.977 1 98.31 81 VAL B CA 1
ATOM 1345 C C . VAL B 1 81 ? -1.25 7.422 -4.57 1 98.31 81 VAL B C 1
ATOM 1347 O O . VAL B 1 81 ? -0.478 8.094 -3.883 1 98.31 81 VAL B O 1
ATOM 1350 N N . PRO B 1 82 ? -1.533 7.723 -5.875 1 97.25 82 PRO B N 1
ATOM 1351 C CA . PRO B 1 82 ? -1.068 9.008 -6.398 1 97.25 82 PRO B CA 1
ATOM 1352 C C . PRO B 1 82 ? -1.634 10.195 -5.629 1 97.25 82 PRO B C 1
ATOM 1354 O O . PRO B 1 82 ? -2.785 10.164 -5.184 1 97.25 82 PRO B O 1
ATOM 1357 N N . ILE B 1 83 ? -0.8 11.195 -5.516 1 97.75 83 ILE B N 1
ATOM 1358 C CA . ILE B 1 83 ? -1.199 12.352 -4.723 1 97.75 83 ILE B CA 1
ATOM 1359 C C . ILE B 1 83 ? -2.459 12.977 -5.32 1 97.75 83 ILE B C 1
ATOM 1361 O O . ILE B 1 83 ? -3.303 13.508 -4.59 1 97.75 83 ILE B O 1
ATOM 1365 N N . GLN B 1 84 ? -2.682 12.867 -6.609 1 97.19 84 GLN B N 1
ATOM 1366 C CA . GLN B 1 84 ? -3.844 13.453 -7.27 1 97.19 84 GLN B CA 1
ATOM 1367 C C . GLN B 1 84 ? -5.141 12.836 -6.754 1 97.19 84 GLN B C 1
ATOM 1369 O O . GLN B 1 84 ? -6.184 13.492 -6.738 1 97.19 84 GLN B O 1
ATOM 1374 N N . ASN B 1 85 ? -5.145 11.609 -6.332 1 97.94 85 ASN B N 1
ATOM 1375 C CA . ASN B 1 85 ? -6.332 10.953 -5.797 1 97.94 85 ASN B CA 1
ATOM 1376 C C . ASN B 1 85 ? -6.836 11.648 -4.535 1 97.94 85 ASN B C 1
ATOM 1378 O O . ASN B 1 85 ? -8.039 11.758 -4.316 1 97.94 85 ASN B O 1
ATOM 1382 N N . VAL B 1 86 ? -5.887 12.109 -3.75 1 98.5 86 VAL B N 1
ATOM 1383 C CA . VAL B 1 86 ? -6.246 12.82 -2.527 1 98.5 86 VAL B CA 1
ATOM 1384 C C . VAL B 1 86 ? -6.848 14.18 -2.879 1 98.5 86 VAL B C 1
ATOM 1386 O O . VAL B 1 86 ? -7.879 14.57 -2.33 1 98.5 86 VAL B O 1
ATOM 1389 N N . LEU B 1 87 ? -6.227 14.828 -3.797 1 98.38 87 LEU B N 1
ATOM 1390 C CA . LEU B 1 87 ? -6.66 16.172 -4.16 1 98.38 87 LEU B CA 1
ATOM 1391 C C . LEU B 1 87 ? -8.039 16.141 -4.82 1 98.38 87 LEU B C 1
ATOM 1393 O O . LEU B 1 87 ? -8.844 17.047 -4.621 1 98.38 87 LEU B O 1
ATOM 1397 N N . LYS B 1 88 ? -8.227 15.109 -5.5 1 98.25 88 LYS B N 1
ATOM 1398 C CA . LYS B 1 88 ? -9.508 14.969 -6.195 1 98.25 88 LYS B CA 1
ATOM 1399 C C . LYS B 1 88 ? -10.617 14.555 -5.23 1 98.25 88 LYS B C 1
ATOM 1401 O O . LYS B 1 88 ? -11.719 15.102 -5.273 1 98.25 88 LYS B O 1
ATOM 1406 N N . ASP B 1 89 ? -10.328 13.633 -4.422 1 98.56 89 ASP B N 1
ATOM 1407 C CA . ASP B 1 89 ? -11.375 13.094 -3.553 1 98.56 89 ASP B CA 1
ATOM 1408 C C . ASP B 1 89 ? -10.773 12.367 -2.355 1 98.56 89 ASP B C 1
ATOM 1410 O O . ASP B 1 89 ? -10.688 11.133 -2.35 1 98.56 89 ASP B O 1
ATOM 1414 N N . ALA B 1 90 ? -10.57 13.055 -1.306 1 98.62 90 ALA B N 1
ATOM 1415 C CA . ALA B 1 90 ? -9.969 12.484 -0.104 1 98.62 90 ALA B CA 1
ATOM 1416 C C . ALA B 1 90 ? -10.922 11.508 0.577 1 98.62 90 ALA B C 1
ATOM 1418 O O . ALA B 1 90 ? -10.492 10.523 1.187 1 98.62 90 ALA B O 1
ATOM 1419 N N . ASN B 1 91 ? -12.227 11.773 0.411 1 98.62 91 ASN B N 1
ATOM 1420 C CA . ASN B 1 91 ? -13.195 10.836 0.971 1 98.62 91 ASN B CA 1
ATOM 1421 C C . ASN B 1 91 ? -13.039 9.438 0.367 1 98.62 91 ASN B C 1
ATOM 1423 O O . ASN B 1 91 ? -13.07 8.438 1.087 1 98.62 91 ASN B O 1
ATOM 1427 N N . ALA B 1 92 ? -12.867 9.461 -0.868 1 98 92 ALA B N 1
ATOM 1428 C CA . ALA B 1 92 ? -12.703 8.188 -1.563 1 98 92 ALA B CA 1
ATOM 1429 C C . ALA B 1 92 ? -11.43 7.477 -1.12 1 98 92 ALA B C 1
ATOM 1431 O O . ALA B 1 92 ? -11.398 6.25 -1.005 1 98 92 ALA B O 1
ATOM 1432 N N . VAL B 1 93 ? -10.391 8.266 -0.862 1 98.06 93 VAL B N 1
ATOM 1433 C CA . VAL B 1 93 ? -9.117 7.699 -0.419 1 98.06 93 VAL B CA 1
ATOM 1434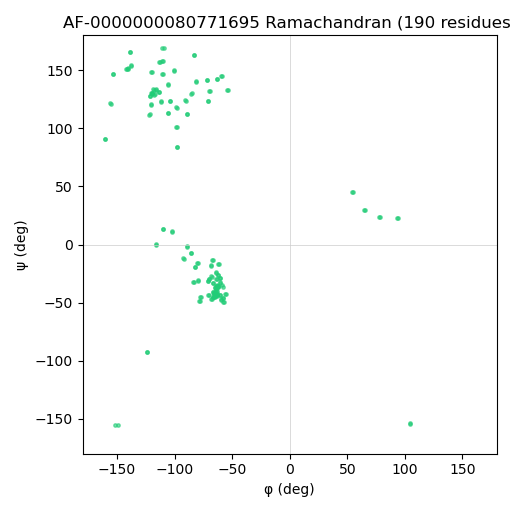 C C . VAL B 1 93 ? -9.289 7.062 0.959 1 98.06 93 VAL B C 1
ATOM 1436 O O . VAL B 1 93 ? -8.828 5.941 1.194 1 98.06 93 VAL B O 1
ATOM 1439 N N . PHE B 1 94 ? -10.016 7.715 1.866 1 98.25 94 PHE B N 1
ATOM 1440 C CA . PHE B 1 94 ? -10.227 7.172 3.203 1 98.25 94 PHE B CA 1
ATOM 1441 C C . PHE B 1 94 ? -11.094 5.922 3.15 1 98.25 94 PHE B C 1
ATOM 1443 O O . PHE B 1 94 ? -10.93 5.012 3.963 1 98.25 94 PHE B O 1
ATOM 1450 N N . ALA B 1 95 ? -11.953 5.816 2.148 1 95.94 95 ALA B N 1
ATOM 1451 C CA . ALA B 1 95 ? -12.82 4.648 2.006 1 95.94 95 ALA B CA 1
ATOM 1452 C C . ALA B 1 95 ? -12.016 3.404 1.652 1 95.94 95 ALA B C 1
ATOM 1454 O O . ALA B 1 95 ? -12.484 2.277 1.838 1 95.94 95 ALA B O 1
ATOM 1455 N N . LEU B 1 96 ? -10.812 3.609 1.188 1 91.81 96 LEU B N 1
ATOM 1456 C CA . LEU B 1 96 ? -9.922 2.512 0.823 1 91.81 96 LEU B CA 1
ATOM 1457 C C . LEU B 1 96 ? -9.219 1.949 2.053 1 91.81 96 LEU B C 1
ATOM 1459 O O . LEU B 1 96 ? -8.633 0.863 1.998 1 91.81 96 LEU B O 1
ATOM 1463 N N . LEU B 1 97 ? -9.18 2.705 3.117 1 93.69 97 LEU B N 1
ATOM 1464 C CA . LEU B 1 97 ? -8.352 2.361 4.27 1 93.69 97 LEU B CA 1
ATOM 1465 C C . LEU B 1 97 ? -9.094 1.42 5.211 1 93.69 97 LEU B C 1
ATOM 1467 O O . LEU B 1 97 ? -8.508 0.471 5.738 1 93.69 97 LEU B O 1
#